Protein AF-A0A7T5RFM1-F1 (afdb_monomer)

Radius of gyration: 31.42 Å; Cα contacts 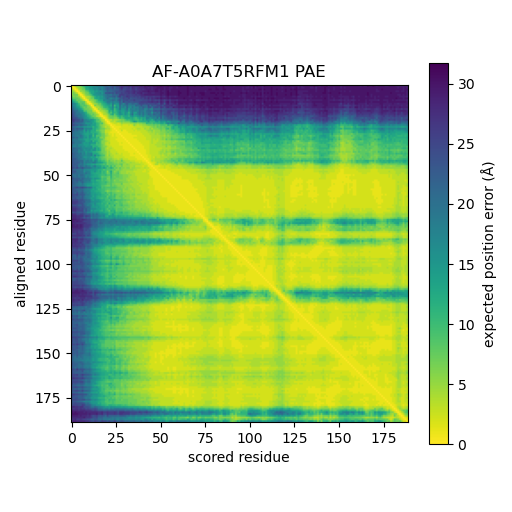(8 Å, |Δi|>4): 289; chains: 1; bounding box: 119×31×64 Å

Foldseek 3Di:
DDDDDDDDDDPDDDDDDPDDDDPVNVVVVVVVVVVVVVVCCVVPVVVLVVLVVLVVVVVVLVVVVLVLLVVQVVPDPDALLCAQQPPDGPWDKFKQQPFFQQQCCRGRRNGNSVVPPPPCSNGRDWRPVRDPQATWMWTDRSNKIKIWGARDHPVCLCCLCVCPADASRINMDMPHRDQADNVDRHGDD

Solvent-accessible surface area (backbone atoms only — not comparable to full-atom values): 10818 Å² total; per-residue (Å²): 141,84,86,81,81,83,81,80,83,78,81,81,77,82,79,78,77,78,83,75,85,52,73,65,59,54,51,54,50,53,56,52,48,54,56,50,52,54,53,50,48,72,74,62,37,66,66,52,55,52,31,45,51,54,37,52,49,51,55,49,50,51,51,52,50,51,53,50,52,54,50,47,65,71,73,52,90,69,56,58,32,58,48,54,14,29,100,49,70,62,60,40,72,26,33,51,72,81,40,47,48,45,24,65,12,74,15,17,53,32,34,60,42,70,85,55,84,51,76,79,46,71,42,45,79,63,48,96,78,40,47,100,71,38,29,43,39,33,32,24,66,21,79,43,32,27,37,38,33,48,61,76,16,83,86,52,38,63,51,20,63,66,59,80,54,64,32,59,79,26,36,53,47,64,80,39,50,60,34,53,37,67,89,58,90,44,66,54,124

Secondary structure (DSSP, 8-state):
---------------PPPPPPPHHHHHHHHHHHHHHHHHHHHHH-HHHHHHHHHHHHHHHHHHHHHHHHHHHHHH--S-HHHHHTTTSPSSEEEETTTSB--TBTTBSS-SB-TT---GGGSS----SS-SSSS--EEEE-SS-EEEEE----TTTGGGGGSSSSS-TTSEEEES-TTSB-TTSSPBP-

Mean predicted aligned error: 8.65 Å

pLDDT: mean 89.44, std 10.76, range [47.66, 98.44]

Nearest PDB structures (foldseek):
  7wbh-assembly1_C  TM=4.313E-01  e=3.668E+00  Severe acute respiratory syndrome-related coronavirus
  5jgb-assembly1_A  TM=4.121E-01  e=3.668E+00  Homo sapiens
  9fpd-assembly1_A  TM=4.220E-01  e=9.446E+00  Homo sapiens
  5gz9-assembly1_A  TM=3.308E-01  e=6.075E+00  Mus musculus

Structure (mmCIF, N/CA/C/O backbone):
data_AF-A0A7T5RFM1-F1
#
_entry.id   AF-A0A7T5RFM1-F1
#
loop_
_atom_site.group_PDB
_atom_site.id
_atom_site.type_symbol
_atom_site.label_atom_id
_atom_site.label_alt_id
_atom_site.label_comp_id
_atom_site.label_asym_id
_atom_site.label_entity_id
_atom_site.label_seq_id
_atom_site.pdbx_PDB_ins_code
_atom_site.Cartn_x
_atom_site.Cartn_y
_atom_site.Cartn_z
_atom_site.occupancy
_atom_site.B_iso_or_equiv
_atom_site.auth_seq_id
_atom_site.auth_comp_id
_atom_site.auth_asym_id
_atom_site.auth_atom_id
_atom_site.pdbx_PDB_model_num
ATOM 1 N N . MET A 1 1 ? 99.034 18.451 -12.845 1.00 47.66 1 MET A N 1
ATOM 2 C CA . MET A 1 1 ? 97.578 18.336 -12.597 1.00 47.66 1 MET A CA 1
ATOM 3 C C . MET A 1 1 ? 96.852 18.174 -13.930 1.00 47.66 1 MET A C 1
ATOM 5 O O . MET A 1 1 ? 96.728 19.150 -14.653 1.00 47.66 1 MET A O 1
ATOM 9 N N . ARG A 1 2 ? 96.409 16.962 -14.292 1.00 48.81 2 ARG A N 1
ATOM 10 C CA . ARG A 1 2 ? 95.470 16.742 -15.408 1.00 48.81 2 ARG A CA 1
ATOM 11 C C . ARG A 1 2 ? 94.136 16.322 -14.798 1.00 48.81 2 ARG A C 1
ATOM 13 O O . ARG A 1 2 ? 94.077 15.286 -14.149 1.00 48.81 2 ARG A O 1
ATOM 20 N N . ARG A 1 3 ? 93.101 17.151 -14.946 1.00 53.84 3 ARG A N 1
ATOM 21 C CA . ARG A 1 3 ? 91.722 16.800 -14.583 1.00 53.84 3 ARG A CA 1
ATOM 22 C C . ARG A 1 3 ? 91.073 16.152 -15.803 1.00 53.84 3 ARG A C 1
ATOM 24 O O . ARG A 1 3 ? 90.822 16.830 -16.792 1.00 53.84 3 ARG A O 1
ATOM 31 N N . THR A 1 4 ? 90.853 14.846 -15.746 1.00 57.31 4 THR A N 1
ATOM 32 C CA . THR A 1 4 ? 90.039 14.096 -16.706 1.00 57.31 4 THR A CA 1
ATOM 33 C C . THR A 1 4 ? 88.568 14.258 -16.331 1.00 57.31 4 THR A C 1
ATOM 35 O O . THR A 1 4 ? 88.152 13.871 -15.242 1.00 57.31 4 THR A O 1
ATOM 38 N N . ALA A 1 5 ? 87.780 14.867 -17.217 1.00 58.91 5 ALA A N 1
ATOM 39 C CA . ALA A 1 5 ? 86.331 14.925 -17.081 1.00 58.91 5 ALA A CA 1
ATOM 40 C C . ALA A 1 5 ? 85.732 13.579 -17.522 1.00 58.91 5 ALA A C 1
ATOM 42 O O . ALA A 1 5 ? 85.901 13.174 -18.672 1.00 58.91 5 ALA A O 1
ATOM 43 N N . LEU A 1 6 ? 85.052 12.881 -16.607 1.00 59.19 6 LEU A N 1
ATOM 44 C CA . LEU A 1 6 ? 84.202 11.736 -16.935 1.00 59.19 6 LEU A CA 1
ATOM 45 C C . LEU A 1 6 ? 82.932 12.260 -17.621 1.00 59.19 6 LEU A C 1
ATOM 47 O O . LEU A 1 6 ? 82.084 12.879 -16.979 1.00 59.19 6 LEU A O 1
ATOM 51 N N . GLY A 1 7 ? 82.810 12.025 -18.926 1.00 60.75 7 GLY A N 1
ATOM 52 C CA . GLY A 1 7 ? 81.563 12.235 -19.654 1.00 60.75 7 GLY A CA 1
ATOM 53 C C . GLY A 1 7 ? 80.576 11.112 -19.338 1.00 60.75 7 GLY A C 1
ATOM 54 O O . GLY A 1 7 ? 80.834 9.955 -19.662 1.00 60.75 7 GLY A O 1
ATOM 55 N N . TYR A 1 8 ? 79.448 11.442 -18.711 1.00 67.81 8 TYR A N 1
ATOM 56 C CA . TYR A 1 8 ? 78.331 10.516 -18.536 1.00 67.81 8 TYR A CA 1
ATOM 57 C C . TYR A 1 8 ? 77.447 10.554 -19.787 1.00 67.81 8 TYR A C 1
ATOM 59 O O . TYR A 1 8 ? 76.852 11.582 -20.106 1.00 67.81 8 TYR A O 1
ATOM 67 N N . ASN A 1 9 ? 77.354 9.426 -20.493 1.00 64.12 9 ASN A N 1
ATOM 68 C CA . ASN A 1 9 ? 76.404 9.244 -21.588 1.00 64.12 9 ASN A CA 1
ATOM 69 C C . ASN A 1 9 ? 74.994 9.065 -21.010 1.00 64.12 9 ASN A C 1
ATOM 71 O O . ASN A 1 9 ? 74.645 7.994 -20.514 1.00 64.12 9 ASN A O 1
ATOM 75 N N . LEU A 1 10 ? 74.179 10.117 -21.076 1.00 67.94 10 LEU A N 1
ATOM 76 C CA . LEU A 1 10 ? 72.747 10.038 -20.800 1.00 67.94 10 LEU A CA 1
ATOM 77 C C . LEU A 1 10 ? 72.064 9.310 -21.964 1.00 67.94 10 LEU A C 1
ATOM 79 O O . LEU A 1 10 ? 71.873 9.871 -23.043 1.00 67.94 10 LEU A O 1
ATOM 83 N N . LEU A 1 11 ? 71.713 8.042 -21.752 1.00 67.69 11 LEU A N 1
ATOM 84 C CA . LEU A 1 11 ? 70.928 7.262 -22.706 1.00 67.69 11 LEU A CA 1
ATOM 85 C C . LEU A 1 11 ? 69.510 7.842 -22.793 1.00 67.69 11 LEU A C 1
ATOM 87 O O . LEU A 1 11 ? 68.686 7.669 -21.896 1.00 67.69 11 LEU A O 1
ATOM 91 N N . TYR A 1 12 ? 69.230 8.535 -23.894 1.00 71.38 12 TYR A N 1
ATOM 92 C CA . TYR A 1 12 ? 67.907 9.042 -24.241 1.00 71.38 12 TYR A CA 1
ATOM 93 C C . TYR A 1 12 ? 66.958 7.870 -24.535 1.00 71.38 12 TYR A C 1
ATOM 95 O O . TYR A 1 12 ? 67.027 7.241 -25.594 1.00 71.38 12 TYR A O 1
ATOM 103 N N . GLN A 1 13 ? 66.068 7.551 -23.593 1.00 72.81 13 GLN A N 1
ATOM 104 C CA . GLN A 1 13 ? 65.027 6.552 -23.823 1.00 72.81 13 GLN A CA 1
ATOM 105 C C . GLN A 1 13 ? 63.917 7.136 -24.704 1.00 72.81 13 GLN A C 1
ATOM 107 O O . GLN A 1 13 ? 63.164 8.023 -24.297 1.00 72.81 13 GLN A O 1
ATOM 112 N N . LYS A 1 14 ? 63.797 6.606 -25.925 1.00 70.00 14 LYS A N 1
ATOM 113 C CA . LYS A 1 14 ? 62.730 6.936 -26.875 1.00 70.00 14 LYS A CA 1
ATOM 114 C C . LYS A 1 14 ? 61.383 6.443 -26.333 1.00 70.00 14 LYS A C 1
ATOM 116 O O . LYS A 1 14 ? 61.054 5.263 -26.450 1.00 70.00 14 LYS A O 1
ATOM 121 N N . LYS A 1 15 ? 60.599 7.350 -25.745 1.00 72.50 15 LYS A N 1
ATOM 122 C CA . LYS A 1 15 ? 59.220 7.092 -25.305 1.00 72.50 15 LYS A CA 1
ATOM 123 C C . LYS A 1 15 ? 58.385 6.675 -26.523 1.00 72.50 15 LYS A C 1
ATOM 125 O O . LYS A 1 15 ? 58.235 7.452 -27.462 1.00 72.50 15 LYS A O 1
ATOM 130 N N . ARG A 1 16 ? 57.883 5.435 -26.542 1.00 76.88 16 ARG A N 1
ATOM 131 C CA . ARG A 1 16 ? 56.968 4.969 -27.597 1.00 76.88 16 ARG A CA 1
ATOM 132 C C . ARG A 1 16 ? 55.636 5.707 -27.442 1.00 76.88 16 ARG A C 1
ATOM 134 O O . ARG A 1 16 ? 55.075 5.725 -26.349 1.00 76.88 16 ARG A O 1
ATOM 141 N N . SER A 1 17 ? 55.152 6.330 -28.512 1.00 72.88 17 SER A N 1
ATOM 142 C CA . SER A 1 17 ? 53.806 6.901 -28.557 1.00 72.88 17 SER A CA 1
ATOM 143 C C . SER A 1 17 ? 52.779 5.764 -28.525 1.00 72.88 17 SER A C 1
ATOM 145 O O . SER A 1 17 ? 52.951 4.806 -29.286 1.00 72.88 17 SER A O 1
ATOM 147 N N . PRO A 1 18 ? 51.734 5.829 -27.679 1.00 75.25 18 PRO A N 1
ATOM 148 C CA . PRO A 1 18 ? 50.636 4.878 -27.782 1.00 75.25 18 PRO A CA 1
ATOM 149 C C . PRO A 1 18 ? 50.017 5.007 -29.179 1.00 75.25 18 PRO A C 1
ATOM 151 O O . PRO A 1 18 ? 49.826 6.121 -29.672 1.00 75.25 18 PRO A O 1
ATOM 154 N N . LEU A 1 19 ? 49.763 3.876 -29.839 1.00 77.56 19 LEU A N 1
ATOM 155 C CA . LEU A 1 19 ? 48.984 3.865 -31.075 1.00 77.56 19 LEU A CA 1
ATOM 156 C C . LEU A 1 19 ? 47.585 4.405 -30.742 1.00 77.56 19 LEU A C 1
ATOM 158 O O . LEU A 1 19 ? 46.954 3.937 -29.798 1.00 77.56 19 LEU A O 1
ATOM 162 N N . GLY A 1 20 ? 47.150 5.445 -31.454 1.00 78.94 20 GLY A N 1
ATOM 163 C CA . GLY A 1 20 ? 45.827 6.037 -31.267 1.00 78.94 20 GLY A CA 1
ATOM 164 C C . GLY A 1 20 ? 44.727 5.144 -31.841 1.00 78.94 20 GLY A C 1
ATOM 165 O O . GLY A 1 20 ? 44.954 4.436 -32.821 1.00 78.94 20 GLY A O 1
ATOM 166 N N . PHE A 1 21 ? 43.536 5.205 -31.244 1.00 82.81 21 PHE A N 1
ATOM 167 C CA . PHE A 1 21 ? 42.337 4.557 -31.776 1.00 82.81 21 PHE A CA 1
ATOM 168 C C . PHE A 1 21 ? 41.965 5.132 -33.146 1.00 82.81 21 PHE A C 1
ATOM 170 O O . PHE A 1 21 ? 42.104 6.335 -33.389 1.00 82.81 21 PHE A O 1
ATOM 177 N N . THR A 1 22 ? 41.467 4.279 -34.040 1.00 91.62 22 THR A N 1
ATOM 178 C CA . THR A 1 22 ? 40.965 4.729 -35.345 1.00 91.62 22 THR A CA 1
ATOM 179 C C . THR A 1 22 ? 39.521 5.227 -35.226 1.00 91.62 22 THR A C 1
ATOM 181 O O . THR A 1 22 ? 38.742 4.725 -34.418 1.00 91.62 22 THR A O 1
ATOM 184 N N . LEU A 1 23 ? 39.128 6.198 -36.059 1.00 90.75 23 LEU A N 1
ATOM 185 C CA . LEU A 1 23 ? 37.735 6.677 -36.104 1.00 90.75 23 LEU A CA 1
ATOM 186 C C . LEU A 1 23 ? 36.752 5.559 -36.488 1.00 90.75 23 LEU A C 1
ATOM 188 O O . LEU A 1 23 ? 35.627 5.528 -35.997 1.00 90.75 23 LEU A O 1
ATOM 192 N N . VAL A 1 24 ? 37.192 4.630 -37.342 1.00 93.56 24 VAL A N 1
ATOM 193 C CA . VAL A 1 24 ? 36.387 3.481 -37.782 1.00 93.56 24 VAL A CA 1
ATOM 194 C C . VAL A 1 24 ? 36.118 2.527 -36.620 1.00 93.56 24 VAL A C 1
ATOM 196 O O . VAL A 1 24 ? 34.995 2.062 -36.461 1.00 93.56 24 VAL A O 1
ATOM 199 N N . GLU A 1 25 ? 37.117 2.271 -35.776 1.00 91.19 25 GLU A N 1
ATOM 200 C CA . GLU A 1 25 ? 36.975 1.398 -34.609 1.00 91.19 25 GLU A CA 1
ATOM 201 C C . GLU A 1 25 ? 35.977 1.966 -33.597 1.00 91.19 25 GLU A C 1
ATOM 203 O O . GLU A 1 25 ? 35.085 1.248 -33.147 1.00 91.19 25 GLU A O 1
ATOM 208 N N . LEU A 1 26 ? 36.038 3.272 -33.321 1.00 92.06 26 LEU A N 1
ATOM 209 C CA . LEU A 1 26 ? 35.055 3.918 -32.452 1.00 92.06 26 LEU A CA 1
ATOM 210 C C . LEU A 1 26 ? 33.638 3.855 -33.046 1.00 92.06 26 LEU A C 1
ATOM 212 O O . LEU A 1 26 ? 32.683 3.604 -32.314 1.00 92.06 26 LEU A O 1
ATOM 216 N N . LEU A 1 27 ? 33.498 4.031 -34.365 1.00 93.81 27 LEU A N 1
ATOM 217 C CA . LEU A 1 27 ? 32.205 3.981 -35.055 1.00 93.81 27 LEU A CA 1
ATOM 218 C C . LEU A 1 27 ? 31.562 2.590 -34.985 1.00 93.81 27 LEU A C 1
ATOM 220 O O . LEU A 1 27 ? 30.369 2.471 -34.709 1.00 93.81 27 LEU A O 1
ATOM 224 N N . VAL A 1 28 ? 32.344 1.531 -35.203 1.00 95.56 28 VAL A N 1
ATOM 225 C CA . VAL A 1 28 ? 31.839 0.154 -35.098 1.00 95.56 28 VAL A CA 1
ATOM 226 C C . VAL A 1 28 ? 31.433 -0.161 -33.657 1.00 95.56 28 VAL A C 1
ATOM 228 O O . VAL A 1 28 ? 30.384 -0.764 -33.435 1.00 95.56 28 VAL A O 1
ATOM 231 N N . VAL A 1 29 ? 32.205 0.296 -32.667 1.00 96.25 29 VAL A N 1
ATOM 232 C CA . VAL A 1 29 ? 31.899 0.069 -31.248 1.00 96.25 29 VAL A CA 1
ATOM 233 C C . VAL A 1 29 ? 30.583 0.731 -30.843 1.00 96.25 29 VAL A C 1
ATOM 235 O O . 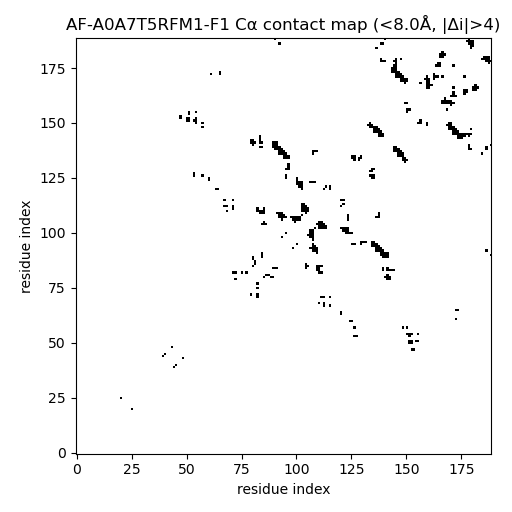VAL A 1 29 ? 29.733 0.062 -30.258 1.00 96.25 29 VAL A O 1
ATOM 238 N N . ILE A 1 30 ? 30.365 2.006 -31.185 1.00 96.31 30 ILE A N 1
ATOM 239 C CA . ILE A 1 30 ? 29.098 2.676 -30.849 1.00 96.31 30 ILE A CA 1
ATOM 240 C C . ILE A 1 30 ? 27.908 2.034 -31.573 1.00 96.31 30 ILE A C 1
ATOM 242 O O . ILE A 1 30 ? 26.836 1.913 -30.981 1.00 96.31 30 ILE A O 1
ATOM 246 N N . ALA A 1 31 ? 28.096 1.560 -32.811 1.00 97.00 31 ALA A N 1
ATOM 247 C CA . ALA A 1 31 ? 27.048 0.869 -33.557 1.00 97.00 31 ALA A CA 1
ATOM 248 C C . ALA A 1 31 ? 26.620 -0.425 -32.848 1.00 97.00 31 ALA A C 1
ATOM 250 O O . ALA A 1 31 ? 25.428 -0.664 -32.660 1.00 97.00 31 ALA A O 1
ATOM 251 N N . VAL A 1 32 ? 27.584 -1.228 -32.385 1.00 97.00 32 VAL A N 1
ATOM 252 C CA . VAL A 1 32 ? 27.298 -2.452 -31.621 1.00 97.00 32 VAL A CA 1
ATOM 253 C C . VAL A 1 32 ? 26.702 -2.127 -30.246 1.00 97.00 32 VAL A C 1
ATOM 255 O O . VAL A 1 32 ? 25.758 -2.796 -29.826 1.00 97.00 32 VAL A O 1
ATOM 258 N N . MET A 1 33 ? 27.183 -1.084 -29.557 1.00 96.94 33 MET A N 1
ATOM 259 C CA . MET A 1 33 ? 26.636 -0.672 -28.256 1.00 96.94 33 MET A CA 1
ATOM 260 C C . MET A 1 33 ? 25.147 -0.325 -28.337 1.00 96.94 33 MET A C 1
ATOM 262 O O . MET A 1 33 ? 24.379 -0.774 -27.490 1.00 96.94 33 MET A O 1
ATOM 266 N N . VAL A 1 34 ? 24.721 0.427 -29.357 1.00 97.62 34 VAL A N 1
ATOM 267 C CA . VAL A 1 34 ? 23.307 0.803 -29.523 1.00 97.62 34 VAL A CA 1
ATOM 268 C C . VAL A 1 34 ? 22.424 -0.437 -29.677 1.00 97.62 34 VAL A C 1
ATOM 270 O O . VAL A 1 34 ? 21.396 -0.541 -29.008 1.00 97.62 34 VAL A O 1
ATOM 273 N N . VAL A 1 35 ? 22.843 -1.406 -30.496 1.00 96.88 35 VAL A N 1
ATOM 274 C CA . VAL A 1 35 ? 22.091 -2.657 -30.693 1.00 96.88 35 VAL A CA 1
ATOM 275 C C . VAL A 1 35 ? 21.971 -3.442 -29.384 1.00 96.88 35 VAL A C 1
ATOM 277 O O . VAL A 1 35 ? 20.881 -3.903 -29.042 1.00 96.88 35 VAL A O 1
ATOM 280 N N . LEU A 1 36 ? 23.062 -3.556 -28.621 1.00 96.38 36 LEU A N 1
ATOM 281 C CA . LEU A 1 36 ? 23.054 -4.267 -27.340 1.00 96.38 36 LEU A CA 1
ATOM 282 C C . LEU A 1 36 ? 22.154 -3.589 -26.302 1.00 96.38 36 LEU A C 1
ATOM 284 O O . LEU A 1 36 ? 21.396 -4.275 -25.620 1.00 96.38 36 LEU A O 1
ATOM 288 N N . VAL A 1 37 ? 22.192 -2.258 -26.198 1.00 95.19 37 VAL A N 1
ATOM 289 C CA . VAL A 1 37 ? 21.354 -1.512 -25.244 1.00 95.19 37 VAL A CA 1
ATOM 290 C C . VAL A 1 37 ? 19.870 -1.728 -25.532 1.00 95.19 37 VAL A C 1
ATOM 292 O O . VAL A 1 37 ? 19.108 -2.005 -24.606 1.00 95.19 37 VAL A O 1
ATOM 295 N N . VAL A 1 38 ? 19.461 -1.668 -26.803 1.00 94.25 38 VAL A N 1
ATOM 296 C CA . VAL A 1 38 ? 18.061 -1.904 -27.190 1.00 94.25 38 VAL A CA 1
ATOM 297 C C . VAL A 1 38 ? 17.623 -3.320 -26.813 1.00 94.25 38 VAL A C 1
ATOM 299 O O . VAL A 1 38 ? 16.560 -3.484 -26.215 1.00 94.25 38 VAL A O 1
ATOM 302 N N . MET A 1 39 ? 18.448 -4.339 -27.084 1.00 93.62 39 MET A N 1
ATOM 303 C CA . MET A 1 39 ? 18.137 -5.716 -26.680 1.00 93.62 39 MET A CA 1
ATOM 304 C C . MET A 1 39 ? 17.973 -5.840 -25.161 1.00 93.62 39 MET A C 1
ATOM 306 O O . MET A 1 39 ? 16.982 -6.396 -24.691 1.00 93.62 39 MET A O 1
ATOM 310 N N . VAL A 1 40 ? 18.911 -5.293 -24.385 1.00 92.06 40 VAL A N 1
ATOM 311 C CA . VAL A 1 40 ? 18.870 -5.355 -22.917 1.00 92.06 40 VAL A CA 1
ATOM 312 C C . VAL A 1 40 ? 17.616 -4.680 -22.359 1.00 92.06 40 VAL A C 1
ATOM 314 O O . VAL A 1 40 ? 16.995 -5.227 -21.449 1.00 92.06 40 VAL A O 1
ATOM 317 N N . MET A 1 41 ? 17.202 -3.534 -22.907 1.00 89.00 41 MET A N 1
ATOM 318 C CA . MET A 1 41 ? 15.991 -2.838 -22.456 1.00 89.00 41 MET A CA 1
ATOM 319 C C . MET A 1 41 ? 14.717 -3.655 -22.688 1.00 89.00 41 MET A C 1
ATOM 321 O O . MET A 1 41 ? 13.851 -3.667 -21.815 1.00 89.00 41 MET A O 1
ATOM 325 N N . VAL A 1 42 ? 14.619 -4.371 -23.814 1.00 88.25 42 VAL A N 1
ATOM 326 C CA . VAL A 1 42 ? 13.473 -5.248 -24.108 1.00 88.25 42 VAL A CA 1
ATOM 327 C C . VAL A 1 42 ? 13.423 -6.435 -23.146 1.00 88.25 42 VAL A C 1
ATOM 329 O O . VAL A 1 42 ? 12.350 -6.784 -22.662 1.00 88.25 42 VAL A O 1
ATOM 332 N N . PHE A 1 43 ? 14.571 -7.046 -22.842 1.00 86.38 43 PHE A N 1
ATOM 333 C CA . PHE A 1 43 ? 14.616 -8.217 -21.963 1.00 86.38 43 PHE A CA 1
ATOM 334 C C . PHE A 1 43 ? 14.428 -7.880 -20.483 1.00 86.38 43 PHE A C 1
ATOM 336 O O . PHE A 1 43 ? 13.730 -8.609 -19.782 1.00 86.38 43 PHE A O 1
ATOM 343 N N . LEU A 1 44 ? 15.074 -6.820 -19.988 1.00 84.69 44 LEU A N 1
ATOM 344 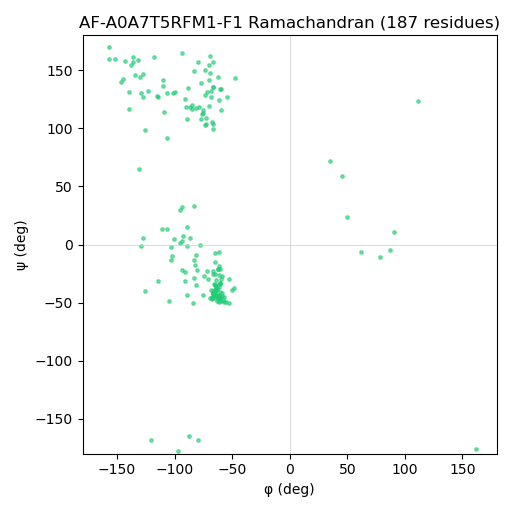C CA . LEU A 1 44 ? 15.095 -6.522 -18.555 1.00 84.69 44 LEU A CA 1
ATOM 345 C C . LEU A 1 44 ? 13.964 -5.608 -18.091 1.00 84.69 44 LEU A C 1
ATOM 347 O O . LEU A 1 44 ? 13.673 -5.633 -16.900 1.00 84.69 44 LEU A O 1
ATOM 351 N N . ASN A 1 45 ? 13.372 -4.798 -18.979 1.00 91.94 45 ASN A N 1
ATOM 352 C CA . ASN A 1 45 ? 12.404 -3.748 -18.643 1.00 91.94 45 ASN A CA 1
ATOM 353 C C . ASN A 1 45 ? 12.729 -3.064 -17.290 1.00 91.94 45 ASN A C 1
ATOM 355 O O . ASN A 1 45 ? 12.058 -3.302 -16.284 1.00 91.94 45 ASN A O 1
ATOM 359 N N . PRO A 1 46 ? 13.794 -2.243 -17.218 1.00 89.31 46 PRO A N 1
ATOM 360 C CA . PRO A 1 46 ? 14.291 -1.703 -15.949 1.00 89.31 46 PRO A CA 1
ATOM 361 C C . PRO A 1 46 ? 13.243 -0.879 -15.190 1.00 89.31 46 PRO A C 1
ATOM 363 O O . PRO A 1 46 ? 13.284 -0.822 -13.963 1.00 89.31 46 PRO A O 1
ATOM 366 N N . PHE A 1 47 ? 12.281 -0.283 -15.899 1.00 91.25 47 PHE A N 1
ATOM 367 C CA . PHE A 1 47 ? 11.169 0.430 -15.279 1.00 91.25 47 PHE A CA 1
ATOM 368 C C . PHE A 1 47 ? 10.253 -0.515 -14.506 1.00 91.25 47 PHE A C 1
ATOM 370 O O . PHE A 1 47 ? 9.906 -0.217 -13.369 1.00 91.25 47 PHE A O 1
ATOM 377 N N . GLU A 1 48 ? 9.943 -1.687 -15.060 1.00 95.44 48 GLU A N 1
ATOM 378 C CA . GLU A 1 48 ? 9.159 -2.710 -14.364 1.00 95.44 48 GLU A CA 1
ATOM 379 C C . GLU A 1 48 ? 9.851 -3.197 -13.087 1.00 95.44 48 GLU A C 1
ATOM 381 O O . GLU A 1 48 ? 9.207 -3.415 -12.067 1.00 95.44 48 GLU A O 1
ATOM 386 N N . GLN A 1 49 ? 11.180 -3.301 -13.085 1.00 94.00 49 GLN A N 1
ATOM 387 C CA . GLN A 1 49 ? 11.925 -3.703 -11.887 1.00 94.00 49 GLN A CA 1
ATOM 388 C C . GLN A 1 49 ? 11.802 -2.682 -10.742 1.00 94.00 49 GLN A C 1
ATOM 390 O O . GLN A 1 49 ? 11.725 -3.069 -9.573 1.00 94.00 49 GLN A O 1
ATOM 395 N N . VAL A 1 50 ? 11.737 -1.387 -11.065 1.00 95.69 50 VAL A N 1
ATOM 396 C CA . VAL A 1 50 ? 11.482 -0.331 -10.073 1.00 95.69 50 VAL A CA 1
ATOM 397 C C . VAL A 1 50 ? 10.058 -0.438 -9.526 1.00 95.69 50 VAL A C 1
ATOM 399 O O . VAL A 1 50 ? 9.880 -0.414 -8.309 1.00 95.69 50 VAL A O 1
ATOM 402 N N . LYS A 1 51 ? 9.061 -0.643 -10.398 1.00 97.44 51 LYS A N 1
ATOM 403 C CA . LYS A 1 51 ? 7.662 -0.866 -9.992 1.00 97.44 51 LYS A CA 1
ATOM 404 C C . LYS A 1 51 ? 7.533 -2.053 -9.044 1.00 97.44 51 LYS A C 1
ATOM 406 O O . LYS A 1 51 ? 6.934 -1.935 -7.983 1.00 97.44 51 LYS A O 1
ATOM 411 N N . ARG A 1 52 ? 8.199 -3.164 -9.374 1.00 97.12 52 ARG A N 1
ATOM 412 C CA . ARG A 1 52 ? 8.237 -4.367 -8.534 1.00 97.12 52 ARG A CA 1
ATOM 413 C C . ARG A 1 52 ? 8.840 -4.133 -7.157 1.00 97.12 52 ARG A C 1
ATOM 415 O O . ARG A 1 52 ? 8.442 -4.778 -6.195 1.00 97.12 52 ARG A O 1
ATOM 422 N N . THR A 1 53 ? 9.819 -3.236 -7.069 1.00 97.31 53 THR A N 1
ATOM 423 C CA . THR A 1 53 ? 10.442 -2.883 -5.790 1.00 97.31 53 THR A CA 1
ATOM 424 C C . THR A 1 53 ? 9.458 -2.109 -4.917 1.00 97.31 53 THR A C 1
ATOM 426 O O . THR A 1 53 ? 9.277 -2.472 -3.760 1.00 97.31 53 THR A O 1
ATOM 429 N N . ARG A 1 54 ? 8.764 -1.112 -5.482 1.00 97.88 54 ARG A N 1
ATOM 430 C CA . ARG A 1 54 ? 7.706 -0.379 -4.767 1.00 97.88 54 ARG A CA 1
ATOM 431 C C . ARG A 1 54 ? 6.563 -1.298 -4.350 1.00 97.88 54 ARG A C 1
ATOM 433 O O . ARG A 1 54 ? 6.156 -1.284 -3.201 1.00 97.88 54 ARG A O 1
ATOM 440 N N . ASP A 1 55 ? 6.118 -2.191 -5.229 1.00 98.44 55 ASP A N 1
ATOM 441 C CA . ASP A 1 55 ? 5.085 -3.169 -4.876 1.00 98.44 55 ASP A CA 1
ATOM 442 C C . ASP A 1 55 ? 5.533 -4.154 -3.793 1.00 98.44 55 ASP A C 1
ATOM 444 O O . ASP A 1 55 ? 4.729 -4.541 -2.952 1.00 98.44 55 ASP A O 1
ATOM 448 N N . ALA A 1 56 ? 6.805 -4.559 -3.763 1.00 98.00 56 ALA A N 1
ATOM 449 C CA . ALA A 1 56 ? 7.324 -5.366 -2.659 1.00 98.00 56 ALA A CA 1
ATOM 450 C C . ALA A 1 56 ? 7.271 -4.609 -1.320 1.00 98.00 56 ALA A C 1
ATOM 452 O O . ALA A 1 56 ? 6.943 -5.212 -0.296 1.00 98.00 56 ALA A O 1
ATOM 453 N N . ASN A 1 57 ? 7.537 -3.300 -1.332 1.00 97.38 57 ASN A N 1
ATOM 454 C CA . ASN A 1 57 ? 7.398 -2.451 -0.151 1.00 97.38 57 ASN A CA 1
ATOM 455 C C . ASN A 1 57 ? 5.924 -2.304 0.249 1.00 97.38 57 ASN A C 1
ATOM 457 O O . ASN A 1 57 ? 5.606 -2.579 1.400 1.00 97.38 57 ASN A O 1
ATOM 461 N N . ARG A 1 58 ? 5.011 -2.042 -0.701 1.00 97.81 58 ARG A N 1
ATOM 462 C CA . ARG A 1 58 ? 3.553 -2.014 -0.464 1.00 97.81 58 ARG A CA 1
ATOM 463 C C . ARG A 1 58 ? 3.051 -3.289 0.203 1.00 97.81 58 ARG A C 1
ATOM 465 O O . ARG A 1 58 ? 2.378 -3.244 1.225 1.00 97.81 58 ARG A O 1
ATOM 472 N N . LEU A 1 59 ? 3.410 -4.446 -0.350 1.00 98.06 59 LEU A N 1
ATOM 473 C CA . LEU A 1 59 ? 3.010 -5.742 0.200 1.00 98.06 59 LEU A CA 1
ATOM 474 C C . LEU A 1 59 ? 3.596 -5.977 1.599 1.00 98.06 59 LEU A C 1
ATOM 476 O O . LEU A 1 59 ? 2.926 -6.554 2.453 1.00 98.06 59 LEU A O 1
ATOM 480 N N . THR A 1 60 ? 4.826 -5.519 1.846 1.00 97.19 60 THR A N 1
ATOM 481 C CA . THR A 1 60 ? 5.460 -5.602 3.169 1.00 97.19 60 THR A CA 1
ATOM 482 C C . THR A 1 60 ? 4.756 -4.696 4.177 1.00 97.19 60 THR A C 1
ATOM 484 O O . THR A 1 60 ? 4.430 -5.155 5.269 1.00 97.19 60 THR A O 1
ATOM 487 N N . ASP A 1 61 ? 4.468 -3.448 3.809 1.00 96.94 61 ASP A N 1
ATOM 488 C CA . ASP A 1 61 ? 3.737 -2.488 4.638 1.00 96.94 61 ASP A CA 1
ATOM 489 C C . ASP A 1 61 ? 2.371 -3.045 5.039 1.00 96.94 61 ASP A C 1
ATOM 491 O O . ASP A 1 61 ? 2.026 -3.071 6.220 1.00 96.94 61 ASP A O 1
ATOM 495 N N . LEU A 1 62 ? 1.615 -3.553 4.063 1.00 97.44 62 LEU A N 1
ATOM 496 C CA . LEU A 1 62 ? 0.291 -4.129 4.282 1.00 97.44 62 LEU A CA 1
ATOM 497 C C . LEU A 1 62 ? 0.349 -5.393 5.146 1.00 97.44 62 LEU A C 1
ATOM 499 O O . LEU A 1 62 ? -0.490 -5.563 6.028 1.00 97.44 62 LEU A O 1
ATOM 503 N N . ALA A 1 63 ? 1.352 -6.256 4.961 1.00 96.31 63 ALA A N 1
ATOM 504 C CA . ALA A 1 63 ? 1.542 -7.431 5.810 1.00 96.31 63 ALA A CA 1
ATOM 505 C C . ALA A 1 63 ? 1.869 -7.051 7.265 1.00 96.31 63 ALA A C 1
ATOM 507 O O . ALA A 1 63 ? 1.319 -7.646 8.193 1.00 96.31 63 ALA A O 1
ATOM 508 N N . LEU A 1 64 ? 2.726 -6.044 7.470 1.00 94.88 64 LEU A N 1
ATOM 509 C CA . LEU A 1 64 ? 3.068 -5.532 8.799 1.00 94.88 64 LEU A CA 1
ATOM 510 C C . LEU A 1 64 ? 1.864 -4.880 9.480 1.00 94.88 64 LEU A C 1
ATOM 512 O O . LEU A 1 64 ? 1.612 -5.145 10.655 1.00 94.88 64 LEU A O 1
ATOM 516 N N . ILE A 1 65 ? 1.105 -4.060 8.748 1.00 95.12 65 ILE A N 1
ATOM 517 C CA . ILE A 1 65 ? -0.123 -3.444 9.258 1.00 95.12 65 ILE A CA 1
ATOM 518 C C . ILE A 1 65 ? -1.135 -4.526 9.620 1.00 95.12 65 ILE A C 1
ATOM 520 O O . ILE A 1 65 ? -1.637 -4.515 10.739 1.00 95.12 65 ILE A O 1
ATOM 524 N N . LYS A 1 66 ? -1.391 -5.491 8.731 1.00 95.12 66 LYS A N 1
ATOM 525 C CA . LYS A 1 66 ? -2.317 -6.592 9.009 1.00 95.12 66 LYS A CA 1
ATOM 526 C C . LYS A 1 66 ? -1.934 -7.333 10.287 1.00 95.12 66 LYS A C 1
ATOM 528 O O . LY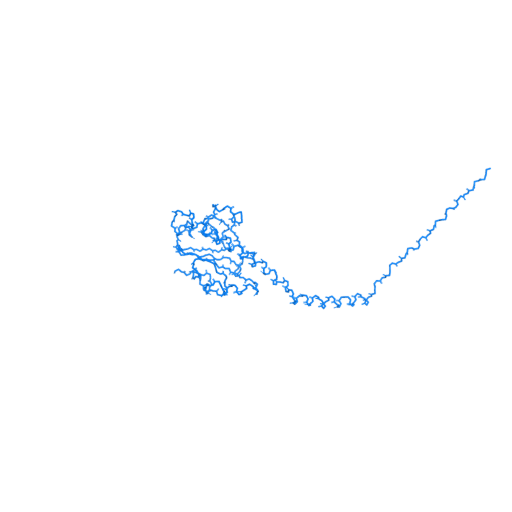S A 1 66 ? -2.775 -7.505 11.161 1.00 95.12 66 LYS A O 1
ATOM 533 N N . GLN A 1 67 ? -0.667 -7.719 10.419 1.00 93.50 67 GLN A N 1
ATOM 534 C CA . GLN A 1 67 ? -0.181 -8.394 11.618 1.00 93.50 67 GLN A CA 1
ATOM 535 C C . GLN A 1 67 ? -0.383 -7.537 12.874 1.00 93.50 67 GLN A C 1
ATOM 537 O O . GLN A 1 67 ? -0.770 -8.055 13.917 1.00 93.50 67 GLN A O 1
ATOM 542 N N . ALA A 1 68 ? -0.120 -6.233 12.792 1.00 92.50 68 ALA A N 1
ATOM 543 C CA . ALA A 1 68 ? -0.306 -5.329 13.916 1.00 92.50 68 ALA A CA 1
ATOM 544 C C . ALA A 1 68 ? -1.775 -5.171 14.314 1.00 92.50 68 ALA A C 1
ATOM 546 O O . ALA A 1 68 ? -2.061 -5.149 15.505 1.00 92.50 68 ALA A O 1
ATOM 547 N N . ILE A 1 69 ? -2.690 -5.101 13.344 1.00 92.38 69 ILE A N 1
ATOM 548 C CA . ILE A 1 69 ? -4.133 -5.054 13.600 1.00 92.38 69 ILE A CA 1
ATOM 549 C C . ILE A 1 69 ? -4.599 -6.357 14.249 1.00 92.38 69 ILE A C 1
ATOM 551 O O . ILE A 1 69 ? -5.308 -6.306 15.251 1.00 92.38 69 ILE A O 1
ATOM 555 N N . ASP A 1 70 ? -4.164 -7.504 13.721 1.00 90.50 70 ASP A N 1
ATOM 556 C CA . ASP A 1 70 ? -4.508 -8.818 14.268 1.00 90.50 70 ASP A CA 1
ATOM 557 C C . ASP A 1 70 ? -4.046 -8.908 15.743 1.00 90.50 70 ASP A C 1
ATOM 559 O O . ASP A 1 70 ? -4.856 -9.201 16.621 1.00 90.50 70 ASP A O 1
ATOM 563 N N . ILE A 1 71 ? -2.804 -8.510 16.054 1.00 89.38 71 ILE A N 1
ATOM 564 C CA . ILE A 1 71 ? -2.290 -8.452 17.439 1.00 89.38 71 ILE A CA 1
ATOM 565 C C . ILE A 1 71 ? -3.098 -7.477 18.308 1.00 89.38 71 ILE A C 1
ATOM 567 O O . ILE A 1 71 ? -3.514 -7.836 19.408 1.00 89.38 71 ILE A O 1
ATOM 571 N N . SER A 1 72 ? -3.360 -6.256 17.830 1.00 89.00 72 SER A N 1
ATOM 572 C CA . SER A 1 72 ? -4.146 -5.271 18.583 1.00 89.00 72 SER A CA 1
ATOM 573 C C . SER A 1 72 ? -5.563 -5.764 18.875 1.00 89.00 72 SER A C 1
ATOM 575 O O . SER A 1 72 ? -6.106 -5.458 19.934 1.00 89.00 72 SER A O 1
ATOM 577 N N . SER A 1 73 ? -6.161 -6.547 17.973 1.00 87.00 73 SER A N 1
ATOM 578 C CA . SER A 1 73 ? -7.486 -7.140 18.176 1.00 87.00 73 SER A CA 1
ATOM 579 C C . SER A 1 73 ? -7.493 -8.255 19.229 1.00 87.00 73 SER A C 1
ATOM 581 O O . SER A 1 73 ? -8.491 -8.424 19.927 1.00 87.00 73 SER A O 1
ATOM 583 N N . GLU A 1 74 ? -6.380 -8.976 19.387 1.00 85.44 74 GLU A N 1
ATOM 584 C CA . GLU A 1 74 ? -6.216 -10.037 20.387 1.00 85.44 74 GLU A CA 1
ATOM 585 C C . GLU A 1 74 ? -5.875 -9.490 21.782 1.00 85.44 74 GLU A C 1
ATOM 587 O O . GLU A 1 74 ? -6.311 -10.045 22.792 1.00 85.44 74 GLU A O 1
ATOM 592 N N . GLU A 1 75 ? -5.101 -8.404 21.857 1.00 84.00 75 GLU A N 1
ATOM 593 C CA . GLU A 1 75 ? -4.682 -7.787 23.124 1.00 84.00 75 GLU A CA 1
ATOM 594 C C . GLU A 1 75 ? -5.739 -6.849 23.724 1.00 84.00 75 GLU A C 1
ATOM 596 O O . GLU A 1 75 ? -5.678 -6.495 24.908 1.00 84.00 75 GLU A O 1
ATOM 601 N N . ALA A 1 76 ? -6.703 -6.410 22.920 1.00 79.56 76 ALA A N 1
ATOM 602 C CA . ALA A 1 76 ? -7.662 -5.414 23.347 1.00 79.56 76 ALA A CA 1
ATOM 603 C C . ALA A 1 76 ? -8.658 -5.937 24.391 1.00 79.56 76 ALA A C 1
ATOM 605 O O . ALA A 1 76 ? -9.189 -7.042 24.326 1.00 79.56 76 ALA A O 1
ATOM 606 N N . THR A 1 77 ? -8.969 -5.066 25.350 1.00 80.44 77 THR A N 1
ATOM 607 C CA . THR A 1 77 ? -9.968 -5.307 26.406 1.00 80.44 77 THR A CA 1
ATOM 608 C C . THR A 1 77 ? -11.293 -4.576 26.151 1.00 80.44 77 THR A C 1
ATOM 610 O O . THR A 1 77 ? -12.231 -4.709 26.938 1.00 80.44 77 THR A O 1
ATOM 613 N N . GLY A 1 78 ? -11.368 -3.795 25.066 1.00 79.69 78 GLY A N 1
ATOM 614 C CA . GLY A 1 78 ? -12.532 -3.007 24.655 1.00 79.69 78 GLY A CA 1
ATOM 615 C C . GLY A 1 78 ? -13.397 -3.694 23.596 1.00 79.69 78 GLY A C 1
ATOM 616 O O . GLY A 1 78 ? -13.142 -4.824 23.185 1.00 79.69 78 GLY A O 1
ATOM 617 N N . SER A 1 79 ? -14.442 -2.998 23.148 1.00 84.19 79 SER A N 1
ATOM 618 C CA . SER A 1 79 ? -15.259 -3.460 22.016 1.00 84.19 79 SER A CA 1
ATOM 619 C C . SER A 1 79 ? -14.488 -3.377 20.692 1.00 84.19 79 SER A C 1
ATOM 621 O O . SER A 1 79 ? -13.607 -2.532 20.546 1.00 84.19 79 SER A O 1
ATOM 623 N N . ALA A 1 80 ? -14.860 -4.210 19.710 1.00 82.31 80 ALA A N 1
ATOM 624 C CA . ALA A 1 80 ? -14.305 -4.164 18.349 1.00 82.31 80 ALA A CA 1
ATOM 625 C C . ALA A 1 80 ? -14.339 -2.746 17.749 1.00 82.31 80 ALA A C 1
ATOM 627 O O . ALA A 1 80 ? -13.362 -2.306 17.148 1.00 82.31 80 ALA A O 1
ATOM 628 N N . GLU A 1 81 ? -15.416 -2.002 18.011 1.00 85.75 81 GLU A N 1
ATOM 629 C CA . GLU A 1 81 ? -15.595 -0.634 17.525 1.00 85.75 81 GLU A CA 1
ATOM 630 C C . GLU A 1 81 ? -14.514 0.307 18.062 1.00 85.75 81 GLU A C 1
ATOM 632 O O . GLU A 1 81 ? -13.893 1.035 17.295 1.00 85.75 81 GLU A O 1
ATOM 637 N N . GLN A 1 82 ? -14.221 0.242 19.361 1.00 85.56 82 GLN A N 1
ATOM 638 C CA . GLN A 1 82 ? -13.199 1.088 19.987 1.00 85.56 82 GLN A CA 1
ATOM 639 C C . GLN A 1 82 ? -11.779 0.769 19.502 1.00 85.56 82 GLN A C 1
ATOM 641 O O . GLN A 1 82 ? -10.889 1.611 19.620 1.00 85.56 82 GLN A O 1
ATOM 646 N N . ILE A 1 83 ? -11.559 -0.445 18.993 1.00 90.25 83 ILE A N 1
ATOM 647 C CA . ILE A 1 83 ? -10.263 -0.895 18.481 1.00 90.25 83 ILE A CA 1
ATOM 648 C C . ILE A 1 83 ? -10.085 -0.432 17.036 1.00 90.25 83 ILE A C 1
ATOM 650 O O . ILE A 1 83 ? -9.059 0.154 16.706 1.00 90.25 83 ILE A O 1
ATOM 654 N N . LEU A 1 84 ? -11.083 -0.694 16.186 1.00 94.00 84 LEU A N 1
ATOM 655 C CA . LEU A 1 84 ? -11.024 -0.438 14.743 1.00 94.00 84 LEU A CA 1
ATOM 656 C C . LEU A 1 84 ? -11.302 1.029 14.378 1.00 94.00 84 LEU A C 1
ATOM 658 O O . LEU A 1 84 ? -10.892 1.493 13.312 1.00 94.00 84 LEU A O 1
ATOM 662 N N . CYS A 1 85 ? -11.976 1.754 15.267 1.00 94.25 85 CYS A N 1
ATOM 663 C CA . CYS A 1 85 ? -12.319 3.163 15.143 1.00 94.25 85 CYS A CA 1
ATOM 664 C C . CYS A 1 85 ? -11.928 3.911 16.429 1.00 94.25 85 CYS A C 1
ATOM 666 O O . CYS A 1 85 ? -12.770 4.422 17.162 1.00 94.25 85 CYS A O 1
ATOM 668 N N . HIS A 1 86 ? -10.627 3.974 16.712 1.00 92.00 86 HIS A N 1
ATOM 669 C CA . HIS A 1 86 ? -10.079 4.626 17.899 1.00 92.00 86 HIS A CA 1
ATOM 670 C C . HIS A 1 86 ? -10.540 6.086 18.024 1.00 92.00 86 HIS A C 1
ATOM 672 O O . HIS A 1 86 ? -10.385 6.878 17.091 1.00 92.00 86 HIS A O 1
ATOM 678 N N . ASP A 1 87 ? -11.101 6.427 19.189 1.00 86.81 87 ASP A N 1
ATOM 679 C CA . ASP A 1 87 ? -11.599 7.759 19.556 1.00 86.81 87 ASP A CA 1
ATOM 680 C C . ASP A 1 87 ? -12.534 8.419 18.518 1.00 86.81 87 ASP A C 1
ATOM 682 O O . ASP A 1 87 ? -12.715 9.639 18.493 1.00 86.81 87 ASP A O 1
ATOM 686 N N . THR A 1 88 ? -13.190 7.608 17.682 1.00 85.38 88 THR A N 1
ATOM 687 C CA . THR A 1 88 ? -14.217 8.037 16.730 1.00 85.38 88 THR A CA 1
ATOM 688 C C . THR A 1 88 ? -15.396 7.069 16.749 1.00 85.38 88 THR A C 1
ATOM 690 O O . THR A 1 88 ? -15.280 5.918 17.147 1.00 85.38 88 THR A O 1
ATOM 693 N N . THR A 1 89 ? -16.569 7.534 16.329 1.00 88.75 89 THR A N 1
ATOM 694 C CA . THR A 1 89 ? -17.746 6.668 16.180 1.00 88.75 89 THR A CA 1
ATOM 695 C C . THR A 1 89 ? -17.621 5.850 14.900 1.00 88.75 89 THR A C 1
ATOM 697 O O . THR A 1 89 ? -17.198 6.400 13.879 1.00 88.75 89 THR A O 1
ATOM 700 N N . ALA A 1 90 ? -17.989 4.566 14.937 1.00 91.00 90 ALA A N 1
ATOM 701 C CA . ALA A 1 90 ? -18.123 3.795 13.711 1.00 91.00 90 ALA A CA 1
ATOM 702 C C . ALA A 1 90 ? -19.330 4.281 12.878 1.00 91.00 90 ALA A C 1
ATOM 704 O O . ALA A 1 90 ? -20.348 4.709 13.430 1.00 91.00 90 ALA A O 1
ATOM 705 N N . PRO A 1 91 ? -19.256 4.205 11.544 1.00 93.31 91 PRO A N 1
ATOM 706 C CA . PRO A 1 91 ? -18.114 3.737 10.775 1.00 93.31 91 PRO A CA 1
ATOM 707 C C . PRO A 1 91 ? -17.012 4.799 10.627 1.00 93.31 91 PRO A C 1
ATOM 709 O O . PRO A 1 91 ? -17.266 6.003 10.693 1.00 93.31 91 PRO A O 1
ATOM 712 N N . CYS A 1 92 ? -15.781 4.362 10.370 1.00 93.88 92 CYS A N 1
ATOM 713 C CA . CYS A 1 92 ? -14.632 5.249 10.223 1.00 93.88 92 CYS A CA 1
ATOM 714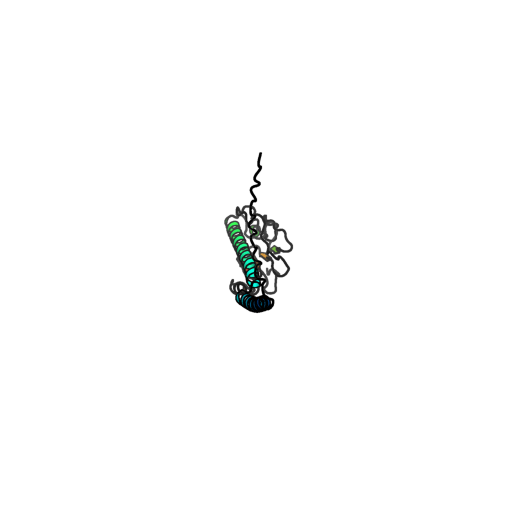 C C . CYS A 1 92 ? -13.804 4.932 8.975 1.00 93.88 92 CYS A C 1
ATOM 716 O O . CYS A 1 92 ? -13.867 3.843 8.405 1.00 93.88 92 CYS A O 1
ATOM 718 N N . ARG A 1 93 ? -13.028 5.925 8.527 1.00 95.12 93 ARG A N 1
ATOM 719 C CA . ARG A 1 93 ? -12.160 5.814 7.351 1.00 95.12 93 ARG A CA 1
ATOM 720 C C . ARG A 1 93 ? -10.952 6.725 7.441 1.00 95.12 93 ARG A C 1
ATOM 722 O O . ARG A 1 93 ? -11.012 7.736 8.143 1.00 95.12 93 ARG A O 1
ATOM 729 N N . GLY A 1 94 ? -9.909 6.426 6.679 1.00 95.19 94 GLY A N 1
ATOM 730 C CA . GLY A 1 94 ? -8.762 7.316 6.527 1.00 95.19 94 GLY A CA 1
ATOM 731 C C . GLY A 1 94 ? -7.971 7.074 5.250 1.00 95.19 94 GLY A C 1
ATOM 732 O O . GLY A 1 94 ? -8.053 6.009 4.637 1.00 95.19 94 GLY A O 1
ATOM 733 N N . PHE A 1 95 ? -7.211 8.092 4.851 1.00 95.81 95 PHE A N 1
ATOM 734 C CA . PHE A 1 95 ? -6.437 8.096 3.609 1.00 95.81 95 PHE A CA 1
ATOM 735 C C . PHE A 1 95 ? -4.993 8.502 3.887 1.00 95.81 95 PHE A C 1
ATOM 737 O O . PHE A 1 95 ? -4.748 9.545 4.499 1.00 95.81 95 PHE A O 1
ATOM 744 N N . SER A 1 96 ? -4.025 7.727 3.394 1.00 97.19 96 SER A N 1
ATOM 745 C CA . SER A 1 96 ? -2.597 8.022 3.599 1.00 97.19 96 SER A CA 1
ATOM 746 C C . SER A 1 96 ? -2.127 9.326 2.937 1.00 97.19 96 SER A C 1
ATOM 748 O O . SER A 1 96 ? -1.047 9.828 3.253 1.00 97.19 96 SER A O 1
ATOM 750 N N . THR A 1 97 ? -2.920 9.883 2.018 1.00 96.81 97 THR A N 1
ATOM 751 C CA . THR A 1 97 ? -2.641 11.136 1.299 1.00 96.81 97 THR A CA 1
ATOM 752 C C . THR A 1 97 ? -3.040 12.391 2.071 1.00 96.81 97 THR A C 1
ATOM 754 O O . THR A 1 97 ? -2.422 13.435 1.867 1.00 96.81 97 THR A O 1
ATOM 757 N N . SER A 1 98 ? -4.055 12.315 2.939 1.00 95.19 98 SER A N 1
ATOM 758 C CA . SER A 1 98 ? -4.608 13.477 3.653 1.00 95.19 98 SER A CA 1
ATOM 759 C C . SER A 1 98 ? -4.402 13.431 5.160 1.00 95.19 98 SER A C 1
ATOM 761 O O . SER A 1 98 ? -4.283 14.482 5.791 1.00 95.19 98 SER A O 1
ATOM 763 N N . ASP A 1 99 ? -4.378 12.235 5.740 1.00 96.50 99 ASP A N 1
ATOM 764 C CA . ASP A 1 99 ? -4.322 12.060 7.184 1.00 96.50 99 ASP A CA 1
ATOM 765 C C . ASP A 1 99 ? -2.870 11.916 7.663 1.00 96.50 99 ASP A C 1
ATOM 767 O O . ASP A 1 99 ? -1.932 11.694 6.892 1.00 96.50 99 ASP A O 1
ATOM 771 N N . SER A 1 100 ? -2.663 12.059 8.973 1.00 96.19 100 SER A N 1
ATOM 772 C CA . SER A 1 100 ? -1.325 11.951 9.551 1.00 96.19 100 SER A CA 1
ATOM 773 C C . SER A 1 100 ? -0.781 10.513 9.494 1.00 96.19 100 SER A C 1
ATOM 775 O O . SER A 1 100 ? -1.522 9.537 9.373 1.00 96.19 100 SER A O 1
ATOM 777 N N . LYS A 1 101 ? 0.538 10.368 9.657 1.00 95.75 101 LYS A N 1
ATOM 778 C CA . LYS A 1 101 ? 1.205 9.062 9.818 1.00 95.75 101 LYS A CA 1
ATOM 779 C C . LYS A 1 101 ? 1.290 8.616 11.283 1.00 95.75 101 LYS A C 1
ATOM 781 O O . LYS A 1 101 ? 2.097 7.752 11.613 1.00 95.75 101 LYS A O 1
ATOM 786 N N . SER A 1 102 ? 0.523 9.239 12.178 1.00 95.00 102 SER A N 1
ATOM 787 C CA . SER A 1 102 ? 0.550 8.891 13.598 1.00 95.00 102 SER A CA 1
ATOM 788 C C . SER A 1 102 ? 0.010 7.481 13.817 1.00 95.00 102 SER A C 1
ATOM 790 O O . SER A 1 102 ? -1.023 7.124 13.261 1.00 95.00 102 SER A O 1
ATOM 792 N N . ASN A 1 103 ? 0.685 6.684 14.640 1.00 93.69 103 ASN A N 1
ATOM 793 C CA . ASN A 1 103 ? 0.297 5.304 14.930 1.00 93.69 103 ASN A CA 1
ATOM 794 C C . ASN A 1 103 ? -0.598 5.169 16.175 1.00 93.69 103 ASN A C 1
ATOM 796 O O . ASN A 1 103 ? -0.864 4.058 16.608 1.00 93.69 103 ASN A O 1
ATOM 800 N N . ASN A 1 104 ? -1.047 6.278 16.762 1.00 92.19 104 ASN A N 1
ATOM 801 C CA . ASN A 1 104 ? -1.859 6.309 17.982 1.00 92.19 104 ASN A CA 1
ATOM 802 C C . ASN A 1 104 ? -3.372 6.393 17.698 1.00 92.19 104 ASN A C 1
ATOM 804 O O . ASN A 1 104 ? -4.101 7.061 18.421 1.00 92.19 104 ASN A O 1
ATOM 808 N N . GLY A 1 105 ? -3.829 5.851 16.565 1.00 92.25 105 GLY A N 1
ATOM 809 C CA . GLY A 1 105 ? -5.232 5.913 16.136 1.00 92.25 105 GLY A CA 1
ATOM 810 C C . GLY A 1 105 ? -5.688 7.244 15.522 1.00 92.25 105 GLY A C 1
ATOM 811 O O . GLY A 1 105 ? -6.737 7.289 14.887 1.00 92.25 105 GLY A O 1
ATOM 812 N N . THR A 1 106 ? -4.890 8.315 15.611 1.00 94.25 106 THR A N 1
ATOM 813 C CA . THR A 1 106 ? -5.197 9.613 14.960 1.00 94.25 106 THR A CA 1
ATOM 814 C C . THR A 1 106 ? -4.652 9.736 13.528 1.00 94.25 106 THR A C 1
ATOM 816 O O . THR A 1 106 ? -4.824 10.766 12.867 1.00 94.25 106 THR A O 1
ATOM 819 N N . GLY A 1 107 ? -3.960 8.705 13.039 1.00 95.69 107 GLY A N 1
ATOM 820 C CA . GLY A 1 107 ? -3.426 8.638 11.681 1.00 95.69 107 GLY A CA 1
ATOM 821 C C . GLY A 1 107 ? -4.458 8.254 10.629 1.00 95.69 107 GLY A C 1
ATOM 822 O O . GLY A 1 107 ? -5.664 8.243 10.879 1.00 95.69 107 GLY A O 1
ATOM 823 N N . TRP A 1 108 ? -3.981 7.937 9.425 1.00 96.19 108 TRP A N 1
ATOM 824 C CA . TRP A 1 108 ? -4.827 7.388 8.362 1.00 96.19 108 TRP A CA 1
ATOM 825 C C . TRP A 1 108 ? -5.399 6.011 8.734 1.00 96.19 108 TRP A C 1
ATOM 827 O O . TRP A 1 108 ? -6.527 5.695 8.365 1.00 96.19 108 TRP A O 1
ATOM 837 N N . LEU A 1 109 ? -4.662 5.232 9.531 1.00 95.81 109 LEU A N 1
ATOM 838 C CA . LEU A 1 109 ? -5.168 4.032 10.185 1.00 95.81 109 LEU A CA 1
ATOM 839 C C . LEU A 1 109 ? -5.810 4.424 11.521 1.00 95.81 109 LEU A C 1
ATOM 841 O O . LEU A 1 109 ? -5.128 4.939 12.408 1.00 95.81 109 LEU A O 1
ATOM 845 N N . LYS A 1 110 ? -7.114 4.175 11.677 1.00 95.44 110 LYS A N 1
ATOM 846 C CA . LYS A 1 110 ? -7.897 4.582 12.863 1.00 95.44 110 LYS A CA 1
ATOM 847 C C . LYS A 1 110 ? -7.777 3.593 14.026 1.00 95.44 110 LYS A C 1
ATOM 849 O O . LYS A 1 110 ? -8.724 3.394 14.772 1.00 95.44 110 LYS A O 1
ATOM 854 N N . ILE A 1 111 ? -6.613 2.965 14.163 1.00 93.38 111 ILE A N 1
ATOM 855 C CA . ILE A 1 111 ? -6.313 1.951 15.177 1.00 93.38 111 ILE A CA 1
ATOM 856 C C . ILE A 1 111 ? -5.108 2.433 15.974 1.00 93.38 111 ILE A C 1
ATOM 858 O O . ILE A 1 111 ? -4.107 2.864 15.394 1.00 93.38 111 ILE A O 1
ATOM 862 N N . ASP A 1 112 ? -5.198 2.369 17.300 1.00 92.06 112 ASP A N 1
ATOM 863 C CA . ASP A 1 112 ? -4.060 2.660 18.166 1.00 92.06 112 ASP A CA 1
ATOM 864 C C . ASP A 1 112 ? -3.082 1.475 18.179 1.00 92.06 112 ASP A C 1
ATOM 866 O O . ASP A 1 112 ? -3.342 0.409 18.737 1.00 92.06 112 ASP A O 1
ATOM 870 N N . LEU A 1 113 ? -1.941 1.678 17.525 1.00 90.81 113 LEU A N 1
ATOM 871 C CA . LEU A 1 113 ? -0.811 0.760 17.449 1.00 90.81 113 LEU A CA 1
ATOM 872 C C . LEU A 1 113 ? 0.376 1.244 18.296 1.00 90.81 113 LEU A C 1
ATOM 874 O O . LEU A 1 113 ? 1.479 0.719 18.151 1.00 90.81 113 LEU A O 1
ATOM 878 N N . SER A 1 114 ? 0.197 2.229 19.181 1.00 86.44 114 SER A N 1
ATOM 879 C CA . SER A 1 114 ? 1.290 2.812 19.978 1.00 86.44 114 SER A CA 1
ATOM 880 C C . SER A 1 114 ? 1.982 1.802 20.903 1.00 86.44 114 SER A C 1
ATOM 882 O O . SER A 1 114 ? 3.172 1.937 21.193 1.00 86.44 114 SER A O 1
ATOM 884 N N . ASN A 1 115 ? 1.268 0.749 21.311 1.00 79.81 115 ASN A N 1
ATOM 885 C CA . ASN A 1 115 ? 1.811 -0.354 22.107 1.00 79.81 115 ASN A CA 1
ATOM 886 C C . ASN A 1 115 ? 2.554 -1.410 21.267 1.00 79.81 115 ASN A C 1
ATOM 888 O O . ASN A 1 115 ? 3.230 -2.280 21.826 1.00 79.81 115 ASN A O 1
ATOM 892 N N . ASN A 1 116 ? 2.479 -1.337 19.933 1.00 72.69 116 ASN A N 1
ATOM 893 C CA . ASN A 1 116 ? 3.192 -2.250 19.051 1.00 72.69 116 ASN A CA 1
ATOM 894 C C . ASN A 1 116 ? 4.702 -1.962 19.108 1.00 72.69 116 ASN A C 1
ATOM 896 O O . ASN A 1 116 ? 5.174 -0.878 18.773 1.00 72.69 116 ASN A O 1
ATOM 900 N N . LYS A 1 117 ? 5.490 -2.958 19.527 1.00 68.94 117 LYS A N 1
ATOM 901 C CA . LYS A 1 117 ? 6.947 -2.820 19.718 1.00 68.94 117 LYS A CA 1
ATOM 902 C C . LYS A 1 117 ? 7.753 -2.862 18.416 1.00 68.94 117 LYS A C 1
ATOM 904 O O . LYS A 1 117 ? 8.982 -2.772 18.455 1.00 68.94 117 LYS A O 1
ATOM 909 N N . THR A 1 118 ? 7.100 -3.017 17.268 1.00 71.19 118 THR A N 1
ATOM 910 C CA . THR A 1 118 ? 7.779 -3.069 15.975 1.00 71.19 118 THR A CA 1
ATOM 911 C C . THR A 1 118 ? 8.190 -1.661 15.564 1.00 71.19 118 THR A C 1
ATOM 913 O O . THR A 1 118 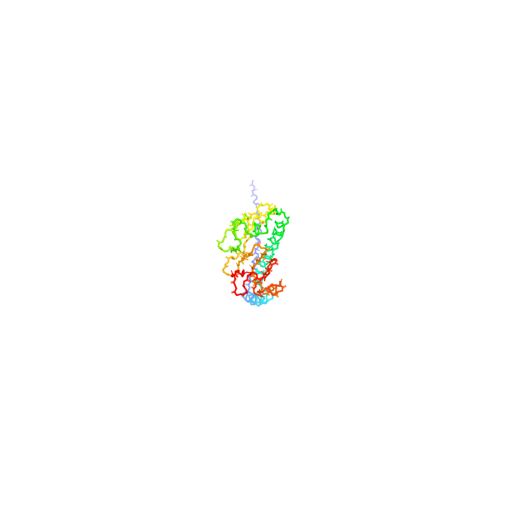? 7.349 -0.830 15.233 1.00 71.19 118 THR A O 1
ATOM 916 N N . ALA A 1 119 ? 9.500 -1.392 15.524 1.00 69.75 119 ALA A N 1
ATOM 917 C CA . ALA A 1 119 ? 10.038 -0.082 15.139 1.00 69.75 119 ALA A CA 1
ATOM 918 C C . ALA A 1 119 ? 9.507 0.421 13.780 1.00 69.75 119 ALA A C 1
ATOM 920 O O . ALA A 1 119 ? 9.343 1.627 13.597 1.00 69.75 119 ALA A O 1
ATOM 921 N N . ALA A 1 120 ? 9.186 -0.502 12.864 1.00 74.75 120 ALA A N 1
ATOM 922 C CA . ALA A 1 120 ? 8.613 -0.213 11.550 1.00 74.75 120 ALA A CA 1
ATOM 923 C C . ALA A 1 120 ? 7.230 0.465 11.599 1.00 74.75 120 ALA A C 1
ATOM 925 O O . ALA A 1 120 ? 6.859 1.121 10.636 1.00 74.75 120 ALA A O 1
ATOM 926 N N . LEU A 1 121 ? 6.490 0.352 12.708 1.00 84.69 121 LEU A N 1
ATOM 927 C CA . LEU A 1 121 ? 5.157 0.945 12.876 1.00 84.69 121 LEU A CA 1
ATOM 928 C C . LEU A 1 121 ? 5.134 2.100 13.882 1.00 84.69 121 LEU A C 1
ATOM 930 O O . LEU A 1 121 ? 4.064 2.556 14.271 1.00 84.69 121 LEU A O 1
ATOM 934 N N . SER A 1 122 ? 6.303 2.615 14.280 1.00 86.25 122 SER A N 1
ATOM 935 C CA . SER A 1 122 ? 6.408 3.856 15.070 1.00 86.25 122 SER A CA 1
ATOM 936 C C . SER A 1 122 ? 5.866 5.089 14.328 1.00 86.25 122 SER A C 1
ATOM 938 O O . SER A 1 122 ? 5.495 6.084 14.944 1.00 86.25 122 SER A O 1
ATOM 940 N N . SER A 1 123 ? 5.793 5.003 13.001 1.00 91.31 123 SER A N 1
ATOM 941 C CA . SER A 1 123 ? 5.116 5.924 12.095 1.00 91.31 123 SER A CA 1
ATOM 942 C C . SER A 1 123 ? 4.445 5.067 11.031 1.00 91.31 123 SER A C 1
ATOM 944 O O . SER A 1 123 ? 5.101 4.195 10.464 1.00 91.31 123 SER A O 1
ATOM 946 N N . LEU A 1 124 ? 3.167 5.308 10.745 1.00 95.38 124 LEU A N 1
ATOM 947 C CA . LEU A 1 124 ? 2.442 4.520 9.754 1.00 95.38 124 LEU A CA 1
ATOM 948 C C . LEU A 1 124 ? 3.121 4.649 8.384 1.00 95.38 124 LEU A C 1
ATOM 950 O O . LEU A 1 124 ? 3.451 5.776 7.974 1.00 95.38 124 LEU A O 1
ATOM 954 N N . PRO A 1 125 ? 3.330 3.530 7.673 1.00 96.06 125 PRO A N 1
ATOM 955 C CA . PRO A 1 125 ? 3.872 3.589 6.333 1.00 96.06 125 PRO A CA 1
ATOM 956 C C . PRO A 1 125 ? 2.865 4.262 5.401 1.00 96.06 125 PRO A C 1
ATOM 958 O O . PRO A 1 125 ? 1.659 4.323 5.660 1.00 96.06 125 PRO A O 1
ATOM 961 N N . VAL A 1 126 ? 3.392 4.800 4.312 1.00 97.06 126 VAL A N 1
ATOM 962 C CA . VAL A 1 126 ? 2.619 5.283 3.173 1.00 97.06 126 VAL A CA 1
ATOM 963 C C . VAL A 1 126 ? 3.344 4.825 1.922 1.00 97.06 126 VAL A C 1
ATOM 965 O O . VAL A 1 126 ? 4.563 4.654 1.953 1.00 97.06 126 VAL A O 1
ATOM 968 N N . ASP A 1 127 ? 2.597 4.695 0.837 1.00 96.94 127 ASP A N 1
ATOM 969 C CA . ASP A 1 127 ? 3.144 4.481 -0.496 1.00 96.94 127 ASP A CA 1
ATOM 970 C C . ASP A 1 127 ? 4.289 5.464 -0.821 1.00 96.94 127 ASP A C 1
ATOM 972 O O . ASP A 1 127 ? 4.234 6.630 -0.431 1.00 96.94 127 ASP A O 1
ATOM 976 N N . GLU A 1 128 ? 5.333 5.052 -1.544 1.00 95.62 128 GLU A N 1
ATOM 977 C CA . GLU A 1 128 ? 6.442 5.964 -1.862 1.00 95.62 128 GLU A CA 1
ATOM 978 C C . GLU A 1 128 ? 6.048 7.118 -2.790 1.00 95.62 128 GLU A C 1
ATOM 980 O O . GLU A 1 128 ? 6.713 8.156 -2.792 1.00 95.62 128 GLU A O 1
ATOM 985 N N . ILE A 1 129 ? 5.001 6.937 -3.595 1.00 96.94 129 ILE A N 1
ATOM 986 C CA . ILE A 1 129 ? 4.428 7.975 -4.452 1.00 96.94 129 ILE A CA 1
ATOM 987 C C . ILE A 1 129 ? 3.355 8.753 -3.675 1.00 96.94 129 ILE A C 1
ATOM 989 O O . ILE A 1 129 ? 3.357 9.983 -3.723 1.00 96.94 129 ILE A O 1
ATOM 993 N N . ASN A 1 130 ? 2.490 8.051 -2.931 1.00 97.00 130 ASN A N 1
ATOM 994 C CA . ASN A 1 130 ? 1.411 8.605 -2.095 1.00 97.00 130 ASN A CA 1
ATOM 995 C C . ASN A 1 130 ? 0.591 9.700 -2.798 1.00 97.00 130 ASN A C 1
ATOM 997 O O . ASN A 1 130 ? 0.528 10.844 -2.339 1.00 97.00 130 ASN A O 1
ATOM 1001 N N . ASP A 1 131 ? -0.022 9.349 -3.926 1.00 96.62 131 ASP A N 1
ATOM 1002 C CA . ASP A 1 131 ? -0.826 10.250 -4.754 1.00 96.62 131 ASP A CA 1
ATOM 1003 C C . ASP A 1 131 ? -2.276 9.756 -4.913 1.00 96.62 131 ASP A C 1
ATOM 1005 O O . ASP A 1 131 ? -2.729 8.849 -4.220 1.00 96.62 131 ASP A O 1
ATOM 1009 N N . ALA A 1 132 ? -3.042 10.357 -5.828 1.00 93.69 132 ALA A N 1
ATOM 1010 C CA . ALA A 1 132 ? -4.436 9.979 -6.068 1.00 93.69 132 ALA A CA 1
ATOM 1011 C C . ALA A 1 132 ? -4.630 8.523 -6.546 1.00 93.69 132 ALA A C 1
ATOM 1013 O O . ALA A 1 132 ? -5.740 8.007 -6.457 1.00 93.69 132 ALA A O 1
ATOM 1014 N N . THR A 1 133 ? -3.586 7.863 -7.051 1.00 94.56 133 THR A N 1
ATOM 1015 C CA . THR A 1 133 ? -3.632 6.480 -7.553 1.00 94.56 133 THR A CA 1
ATOM 1016 C C . THR A 1 133 ? -2.987 5.512 -6.569 1.00 94.56 133 THR A C 1
ATOM 1018 O O . THR A 1 133 ? -3.580 4.487 -6.239 1.00 94.56 133 THR A O 1
ATOM 1021 N N . TYR A 1 134 ? -1.786 5.848 -6.100 1.00 96.81 134 TYR A N 1
ATOM 1022 C CA . TYR A 1 134 ? -0.945 4.993 -5.273 1.00 96.81 134 TYR A CA 1
ATOM 1023 C C . TYR A 1 134 ? -0.961 5.502 -3.838 1.00 96.81 134 TYR A C 1
ATOM 1025 O O . TYR A 1 134 ? -0.197 6.391 -3.474 1.00 96.81 134 TYR A O 1
ATOM 1033 N N . HIS A 1 135 ? -1.884 4.976 -3.042 1.00 96.88 135 HIS A N 1
ATOM 1034 C CA . HIS A 1 135 ? -2.054 5.305 -1.631 1.00 96.88 135 HIS A CA 1
ATOM 1035 C C . HIS A 1 135 ? -2.764 4.161 -0.908 1.00 96.88 135 HIS A C 1
ATOM 1037 O O . HIS A 1 135 ? -3.302 3.253 -1.545 1.00 96.88 135 HIS A O 1
ATOM 1043 N N . TYR A 1 136 ? -2.798 4.239 0.420 1.00 97.56 136 TYR A N 1
ATOM 1044 C CA . TYR A 1 136 ? -3.562 3.328 1.262 1.00 97.56 136 TYR A CA 1
ATOM 1045 C C . TYR A 1 136 ? -4.873 3.991 1.687 1.00 97.56 136 TYR A C 1
ATOM 1047 O O . TYR A 1 136 ? -4.885 5.141 2.143 1.00 97.56 136 TYR A O 1
ATOM 1055 N N . THR A 1 137 ? -5.976 3.264 1.528 1.00 96.69 137 THR A N 1
ATOM 1056 C CA . THR A 1 137 ? -7.303 3.656 2.027 1.00 96.69 137 THR A CA 1
ATOM 1057 C C . THR A 1 137 ? -7.734 2.663 3.084 1.00 96.69 137 THR A C 1
ATOM 1059 O O . THR A 1 137 ? -7.713 1.475 2.803 1.00 96.69 137 THR A O 1
ATOM 1062 N N . TYR A 1 138 ? -8.133 3.139 4.261 1.00 97.00 138 TYR A N 1
ATOM 1063 C CA . TYR A 1 138 ? -8.675 2.322 5.347 1.00 97.00 138 TYR A CA 1
ATOM 1064 C C . TYR A 1 138 ? -10.167 2.601 5.535 1.00 97.00 138 TYR A C 1
ATOM 1066 O O . TYR A 1 138 ? -10.563 3.770 5.579 1.00 97.00 138 TYR A O 1
ATOM 1074 N N . CYS A 1 139 ? -10.966 1.552 5.723 1.00 96.31 139 CYS A N 1
ATOM 1075 C CA . CYS A 1 139 ? -12.372 1.629 6.120 1.00 96.31 139 CYS A CA 1
ATOM 1076 C C . CYS A 1 139 ? -12.676 0.614 7.227 1.00 96.31 139 CYS A C 1
ATOM 1078 O O . CYS A 1 139 ? -12.132 -0.489 7.237 1.00 96.31 139 CYS A O 1
ATOM 1080 N N . SER A 1 140 ? -13.582 0.972 8.136 1.00 95.81 140 SER A N 1
ATOM 1081 C CA . SER A 1 140 ? -14.159 0.046 9.109 1.00 95.81 140 SER A CA 1
ATOM 1082 C C . SER A 1 140 ? -15.613 0.395 9.427 1.00 95.81 140 SER A C 1
ATOM 1084 O O . SER A 1 140 ? -15.957 1.566 9.595 1.00 95.81 140 SER A O 1
ATOM 1086 N N . ASP A 1 141 ? -16.455 -0.632 9.549 1.00 94.75 141 ASP A N 1
ATOM 1087 C CA . ASP A 1 141 ? -17.844 -0.547 10.030 1.00 94.75 141 ASP A CA 1
ATOM 1088 C C . ASP A 1 141 ? -17.944 -0.650 11.574 1.00 94.75 141 ASP A C 1
ATOM 1090 O O . ASP A 1 141 ? -19.040 -0.711 12.129 1.00 94.75 141 ASP A O 1
ATOM 1094 N N . GLY A 1 142 ? -16.804 -0.685 12.279 1.00 92.25 142 GLY A N 1
ATOM 1095 C CA . GLY A 1 142 ? -16.707 -0.907 13.726 1.00 92.25 142 GLY A CA 1
ATOM 1096 C C . GLY A 1 142 ? -16.641 -2.382 14.143 1.00 92.25 142 GLY A C 1
ATOM 1097 O O . GLY A 1 142 ? -16.451 -2.684 15.319 1.00 92.25 142 GLY A O 1
ATOM 1098 N N . LYS A 1 143 ? -16.765 -3.322 13.206 1.00 92.44 143 LYS A N 1
ATOM 1099 C CA . LYS A 1 143 ? -16.645 -4.767 13.449 1.00 92.44 143 LYS A CA 1
ATOM 1100 C C . LYS A 1 143 ? -15.618 -5.420 12.531 1.00 92.44 143 LYS A C 1
ATOM 1102 O O . LYS A 1 143 ? -14.876 -6.300 12.959 1.00 92.44 143 LYS A O 1
ATOM 1107 N N . ASN A 1 144 ? -15.607 -4.991 11.284 1.00 94.75 144 ASN A N 1
ATOM 1108 C CA . ASN A 1 144 ? -14.759 -5.423 10.206 1.00 94.75 144 ASN 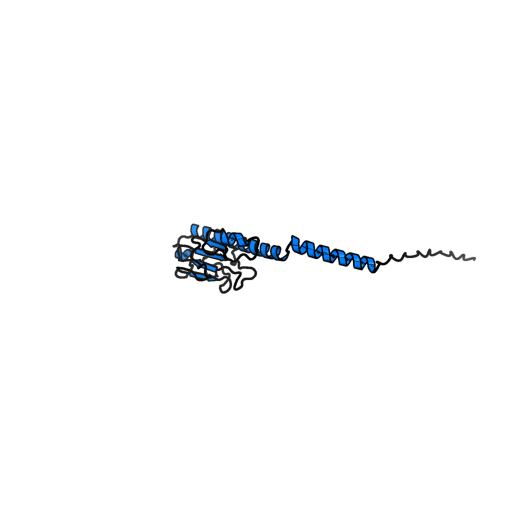A CA 1
ATOM 1109 C C . ASN A 1 144 ? -13.916 -4.248 9.717 1.00 94.75 144 ASN A C 1
ATOM 1111 O O . ASN A 1 144 ? -14.242 -3.081 9.952 1.00 94.75 144 ASN A O 1
ATOM 1115 N N . TRP A 1 145 ? -12.833 -4.555 9.017 1.00 96.38 145 TRP A N 1
ATOM 1116 C CA . TRP A 1 145 ? -11.982 -3.548 8.406 1.00 96.38 145 TRP A CA 1
ATOM 1117 C C . TRP A 1 145 ? -11.444 -4.011 7.059 1.00 96.38 145 TRP A C 1
ATOM 1119 O O . TRP A 1 145 ? -11.339 -5.213 6.804 1.00 96.38 145 TRP A O 1
ATOM 1129 N N . GLU A 1 146 ? -11.062 -3.032 6.249 1.00 97.31 146 GLU A N 1
ATOM 1130 C CA . GLU A 1 146 ? -10.466 -3.218 4.934 1.00 97.31 146 GLU A CA 1
ATOM 1131 C C . GLU A 1 146 ? -9.418 -2.138 4.656 1.00 97.31 146 GLU A C 1
ATOM 1133 O O . GLU A 1 146 ? -9.591 -0.973 5.037 1.00 97.31 146 GLU A O 1
ATOM 1138 N N . ILE A 1 147 ? -8.327 -2.528 3.995 1.00 97.69 147 ILE A N 1
ATOM 1139 C CA . ILE A 1 147 ? -7.330 -1.630 3.424 1.00 97.69 147 ILE A CA 1
ATOM 1140 C C . ILE A 1 147 ? -7.110 -1.975 1.957 1.00 97.69 147 ILE A C 1
ATOM 1142 O O . ILE A 1 147 ? -6.722 -3.101 1.642 1.00 97.69 147 ILE A O 1
ATOM 1146 N N . ASN A 1 148 ? -7.228 -0.958 1.101 1.00 97.25 148 ASN A N 1
ATOM 1147 C CA . ASN A 1 148 ? -6.958 -1.073 -0.330 1.00 97.25 148 ASN A CA 1
ATOM 1148 C C . ASN A 1 148 ? -5.684 -0.319 -0.715 1.00 97.25 148 ASN A C 1
ATOM 1150 O O . ASN A 1 148 ? -5.439 0.801 -0.252 1.00 97.25 148 ASN A O 1
ATOM 1154 N N . ALA A 1 149 ? -4.916 -0.915 -1.626 1.00 97.00 149 ALA A N 1
ATOM 1155 C CA . ALA A 1 149 ? -3.768 -0.312 -2.300 1.00 97.00 149 ALA A CA 1
ATOM 1156 C C . ALA A 1 149 ? -3.789 -0.637 -3.801 1.00 97.00 149 ALA A C 1
ATOM 1158 O O . ALA A 1 149 ? -4.445 -1.580 -4.221 1.00 97.00 149 ALA A O 1
ATOM 1159 N N . VAL A 1 150 ? -3.060 0.110 -4.633 1.00 96.81 150 VAL A N 1
ATOM 1160 C CA . VAL A 1 150 ? -2.856 -0.244 -6.054 1.00 96.81 150 VAL A CA 1
ATOM 1161 C C . VAL A 1 150 ? -1.435 -0.754 -6.240 1.00 96.81 150 VAL A C 1
ATOM 1163 O O . VAL A 1 150 ? -0.487 -0.083 -5.835 1.00 96.81 150 VAL A O 1
ATOM 1166 N N . LEU A 1 151 ? -1.286 -1.907 -6.893 1.00 97.81 151 LEU A N 1
ATOM 1167 C CA . LEU A 1 151 ? 0.012 -2.415 -7.338 1.00 97.81 151 LEU A CA 1
ATOM 1168 C C . LEU A 1 151 ? 0.332 -1.881 -8.740 1.00 97.81 151 LEU A C 1
ATOM 1170 O O . LEU A 1 151 ? -0.517 -1.864 -9.630 1.00 97.81 151 LEU A O 1
ATOM 1174 N N . GLU A 1 152 ? 1.560 -1.413 -8.930 1.00 97.06 152 GLU A N 1
ATOM 1175 C CA . GLU A 1 152 ? 1.998 -0.685 -10.127 1.00 97.06 152 GLU A CA 1
ATOM 1176 C C . GLU A 1 152 ? 2.582 -1.600 -11.219 1.00 97.06 152 GLU A C 1
ATOM 1178 O O . GLU A 1 152 ? 2.530 -1.287 -12.416 1.00 97.06 152 GLU A O 1
ATOM 1183 N N . SER A 1 153 ? 3.207 -2.698 -10.798 1.00 97.06 153 SER A N 1
ATOM 1184 C CA . SER A 1 153 ? 3.905 -3.679 -11.628 1.00 97.06 153 SER A CA 1
ATOM 1185 C C . SER A 1 153 ? 2.917 -4.506 -12.435 1.00 97.06 153 SER A C 1
ATOM 1187 O O . SER A 1 153 ? 2.001 -5.114 -11.881 1.00 97.06 153 SER A O 1
ATOM 1189 N N . GLU A 1 154 ? 3.160 -4.647 -13.735 1.00 95.06 154 GLU A N 1
ATOM 1190 C CA . GLU A 1 154 ? 2.406 -5.584 -14.572 1.00 95.06 154 GLU A CA 1
ATOM 1191 C C . GLU A 1 154 ? 2.559 -7.027 -14.068 1.00 95.06 154 GLU A C 1
ATOM 1193 O O . GLU A 1 154 ? 1.651 -7.846 -14.212 1.00 95.06 154 GLU A O 1
ATOM 1198 N N . LYS A 1 155 ? 3.702 -7.356 -13.450 1.00 94.88 155 LYS A N 1
ATOM 1199 C CA . LYS A 1 155 ? 3.949 -8.684 -12.873 1.00 94.88 155 LYS A CA 1
ATOM 1200 C C . LYS A 1 155 ? 3.205 -8.941 -11.566 1.00 94.88 155 LYS A C 1
ATOM 1202 O O . LYS A 1 155 ? 2.957 -10.109 -11.273 1.00 94.88 155 LYS A O 1
ATOM 1207 N N . GLN A 1 156 ? 2.884 -7.912 -10.782 1.00 96.88 156 GLN A N 1
ATOM 1208 C CA . GLN A 1 156 ? 2.150 -8.062 -9.514 1.00 96.88 156 GLN A CA 1
ATOM 1209 C C . GLN A 1 156 ? 0.678 -7.674 -9.624 1.00 96.88 156 GLN A C 1
ATOM 1211 O O . GLN A 1 156 ? -0.098 -8.081 -8.768 1.00 96.88 156 GLN A O 1
ATOM 1216 N N . ALA A 1 157 ? 0.266 -7.008 -10.705 1.00 96.25 157 ALA A N 1
ATOM 1217 C CA . ALA A 1 157 ? -1.131 -6.699 -10.986 1.00 96.25 157 ALA A CA 1
ATOM 1218 C C . ALA A 1 157 ? -2.094 -7.898 -10.839 1.00 96.25 157 ALA A C 1
ATOM 1220 O O . ALA A 1 157 ? -3.172 -7.696 -10.288 1.00 96.25 157 ALA A O 1
ATOM 1221 N N . PRO A 1 158 ? -1.741 -9.149 -11.216 1.00 97.44 158 PRO A N 1
ATOM 1222 C CA . PRO A 1 158 ? -2.631 -10.295 -11.004 1.00 97.44 158 PRO A CA 1
ATOM 1223 C C . PRO A 1 158 ? -2.987 -10.580 -9.536 1.00 97.44 158 PRO A C 1
ATOM 1225 O O . PRO A 1 158 ? -3.990 -11.246 -9.286 1.00 97.44 158 PRO A O 1
ATOM 1228 N N . LEU A 1 159 ? -2.190 -10.096 -8.574 1.00 97.62 159 LEU A N 1
ATOM 1229 C CA . LEU A 1 159 ? -2.478 -10.252 -7.146 1.00 97.62 159 LEU A CA 1
ATOM 1230 C C . LEU A 1 159 ? -3.746 -9.491 -6.737 1.00 97.62 159 LEU A C 1
ATOM 1232 O O . LEU A 1 159 ? -4.488 -10.010 -5.917 1.00 97.62 159 LEU A O 1
ATOM 1236 N N . MET A 1 160 ? -4.021 -8.338 -7.361 1.00 96.81 160 MET A N 1
ATOM 1237 C CA . MET A 1 160 ? -5.231 -7.530 -7.125 1.00 96.81 160 MET A CA 1
ATOM 1238 C C . MET A 1 160 ? -6.520 -8.243 -7.554 1.00 96.81 160 MET A C 1
ATOM 1240 O O . MET A 1 160 ? -7.590 -7.965 -7.054 1.00 96.81 160 MET A O 1
ATOM 1244 N N . GLY A 1 161 ? -6.441 -9.182 -8.501 1.00 96.00 161 GLY A N 1
ATOM 1245 C CA . GLY A 1 161 ? -7.600 -9.986 -8.910 1.00 96.00 161 GLY A CA 1
ATOM 1246 C C . GLY A 1 161 ? -7.710 -11.335 -8.198 1.00 96.00 161 GLY A C 1
ATOM 1247 O O . GLY A 1 161 ? -8.570 -12.137 -8.555 1.00 96.00 161 GLY A O 1
ATOM 1248 N N . SER A 1 162 ? -6.786 -11.645 -7.281 1.00 96.25 162 SER A N 1
ATOM 1249 C CA . SER A 1 162 ? -6.643 -12.977 -6.668 1.00 96.25 162 SER A CA 1
ATOM 1250 C C . SER A 1 162 ? -6.626 -12.948 -5.136 1.00 96.25 162 SER A C 1
ATOM 1252 O O . SER A 1 162 ? -6.376 -13.981 -4.517 1.00 96.25 162 SER A O 1
ATOM 1254 N N . ASP A 1 163 ? -6.856 -11.790 -4.524 1.00 95.06 163 ASP A N 1
ATOM 1255 C CA . ASP A 1 163 ? -6.895 -11.586 -3.070 1.00 95.06 163 ASP A CA 1
ATOM 1256 C C . ASP A 1 163 ? -8.252 -11.943 -2.438 1.00 95.06 163 ASP A C 1
ATOM 1258 O O . ASP A 1 163 ? -8.333 -12.153 -1.229 1.00 95.06 163 ASP A O 1
ATOM 1262 N N . GLY A 1 164 ? -9.290 -12.118 -3.261 1.00 94.88 164 GLY A N 1
ATOM 1263 C CA . GLY A 1 164 ? -10.623 -12.545 -2.839 1.00 94.88 164 GLY A CA 1
ATOM 1264 C C . GLY A 1 164 ? -11.569 -11.398 -2.488 1.00 94.88 164 GLY A C 1
ATOM 1265 O O . GLY A 1 164 ? -12.632 -11.674 -1.927 1.00 94.88 164 GLY A O 1
ATOM 1266 N N . GLY A 1 165 ? -11.193 -10.156 -2.803 1.00 94.88 165 GLY A N 1
ATOM 1267 C CA . GLY A 1 165 ? -12.020 -8.978 -2.578 1.00 94.88 165 GLY A CA 1
ATOM 1268 C C . GLY A 1 165 ? -12.980 -8.639 -3.720 1.00 94.88 165 GLY A C 1
ATOM 1269 O O . GLY A 1 165 ? -13.315 -9.486 -4.561 1.00 94.88 165 GLY A O 1
ATOM 1270 N N . ASN A 1 166 ? -13.514 -7.418 -3.692 1.00 94.75 166 ASN A N 1
ATOM 1271 C CA . ASN A 1 166 ? -14.558 -6.947 -4.597 1.00 94.75 166 ASN A CA 1
ATOM 1272 C C . ASN A 1 166 ? -14.046 -6.040 -5.737 1.00 94.75 166 ASN A C 1
ATOM 1274 O O . ASN A 1 166 ? -14.817 -5.778 -6.672 1.00 94.75 166 ASN A O 1
ATOM 1278 N N . ASP A 1 167 ? -12.787 -5.593 -5.705 1.00 94.81 167 ASP A N 1
ATOM 1279 C CA . ASP A 1 167 ? -12.183 -4.703 -6.699 1.00 94.81 167 ASP A CA 1
ATOM 1280 C C . ASP A 1 167 ? -10.887 -5.285 -7.279 1.00 94.81 167 ASP A C 1
ATOM 1282 O O . ASP A 1 167 ? -9.791 -5.080 -6.772 1.00 94.81 167 ASP A O 1
ATOM 1286 N N . ASN A 1 168 ? -10.992 -5.899 -8.462 1.00 95.31 168 ASN A N 1
ATOM 1287 C CA . ASN A 1 168 ? -9.845 -6.477 -9.178 1.00 95.31 168 ASN A CA 1
ATOM 1288 C C . ASN A 1 168 ? -8.743 -5.461 -9.570 1.00 95.31 168 ASN A C 1
ATOM 1290 O O . ASN A 1 168 ? -7.722 -5.858 -10.142 1.00 95.31 168 ASN A O 1
ATOM 1294 N N . ALA A 1 169 ? -8.960 -4.155 -9.369 1.00 94.81 169 ALA A N 1
ATOM 1295 C CA . ALA A 1 169 ? -7.970 -3.101 -9.585 1.00 94.81 169 ALA A CA 1
ATOM 1296 C C . ALA A 1 169 ? -7.303 -2.615 -8.284 1.00 94.81 169 ALA A C 1
ATOM 1298 O O . ALA A 1 169 ? -6.516 -1.658 -8.325 1.00 94.81 169 ALA A O 1
ATOM 1299 N N . LYS A 1 170 ? -7.605 -3.244 -7.146 1.00 95.56 170 LYS A N 1
ATOM 1300 C CA . LYS A 1 170 ? -7.022 -2.966 -5.835 1.00 95.56 170 LYS A CA 1
ATOM 1301 C C . LYS A 1 170 ? -6.497 -4.258 -5.232 1.00 95.56 170 LYS A C 1
ATOM 1303 O O . LYS A 1 170 ? -7.016 -5.325 -5.486 1.00 95.56 170 LYS A O 1
ATOM 1308 N N . TYR A 1 171 ? -5.412 -4.147 -4.481 1.00 97.56 171 TYR A N 1
ATOM 1309 C CA . TYR A 1 171 ? -4.983 -5.198 -3.580 1.00 97.56 171 TYR A CA 1
ATOM 1310 C C . TYR A 1 171 ? -5.635 -4.936 -2.228 1.00 97.56 171 TYR A C 1
ATOM 1312 O O . TYR A 1 171 ? -5.399 -3.877 -1.633 1.00 97.56 171 TYR A O 1
ATOM 1320 N N . GLU A 1 172 ? -6.448 -5.882 -1.787 1.00 97.19 172 GLU A N 1
ATOM 1321 C CA . GLU A 1 172 ? -7.386 -5.737 -0.681 1.00 97.19 172 GLU A CA 1
ATOM 1322 C C . GLU A 1 172 ? -6.967 -6.663 0.468 1.00 97.19 172 GLU A C 1
ATOM 1324 O O . GLU A 1 172 ? -6.729 -7.862 0.299 1.00 97.19 172 GLU A O 1
ATOM 1329 N N . ILE A 1 173 ? -6.828 -6.097 1.667 1.00 97.88 173 ILE A N 1
ATOM 1330 C CA . ILE A 1 173 ? -6.572 -6.854 2.896 1.00 97.88 173 ILE A CA 1
ATOM 1331 C C . ILE A 1 173 ? -7.554 -6.421 3.977 1.00 97.88 173 ILE A C 1
ATOM 1333 O O . ILE A 1 173 ? -7.892 -5.250 4.088 1.00 97.88 173 ILE A O 1
ATOM 1337 N N . GLY A 1 174 ? -7.993 -7.349 4.817 1.00 96.69 174 GLY A N 1
ATOM 1338 C CA . GLY A 1 174 ? -9.015 -7.028 5.803 1.00 96.69 174 GLY A CA 1
ATOM 1339 C C . GLY A 1 174 ? -9.698 -8.255 6.369 1.00 96.69 174 GLY A C 1
ATOM 1340 O O . GLY A 1 174 ? -9.325 -9.391 6.063 1.00 96.69 174 GLY A O 1
ATOM 1341 N N . SER A 1 175 ? -10.694 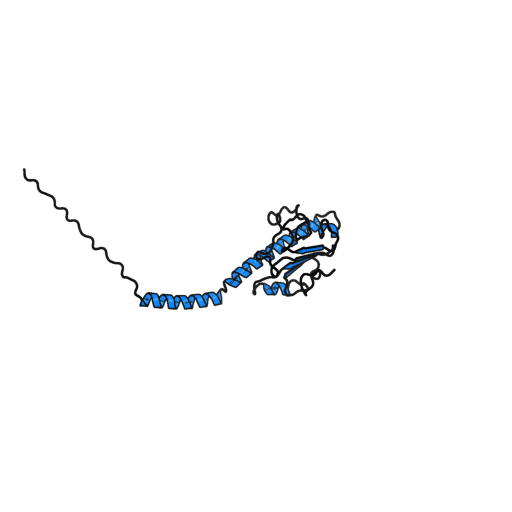-8.015 7.215 1.00 95.62 175 SER A N 1
ATOM 1342 C CA . SER A 1 175 ? -11.617 -9.047 7.694 1.00 95.62 175 SER A CA 1
ATOM 1343 C C . SER A 1 175 ? -12.890 -9.138 6.846 1.00 95.62 175 SER A C 1
ATOM 1345 O O . SER A 1 175 ? -13.538 -10.181 6.848 1.00 95.62 175 SER A O 1
ATOM 1347 N N . ASP A 1 176 ? -13.234 -8.069 6.125 1.00 95.50 176 ASP A N 1
ATOM 1348 C CA . ASP A 1 176 ? -14.290 -8.023 5.112 1.00 95.50 176 ASP A CA 1
ATOM 1349 C C . ASP A 1 176 ? -13.778 -7.180 3.940 1.00 95.50 176 ASP A C 1
ATOM 1351 O O . ASP A 1 176 ? -13.478 -6.006 4.125 1.00 95.50 176 ASP A O 1
ATOM 1355 N N . LEU A 1 177 ? -13.636 -7.796 2.765 1.00 96.00 177 LEU A N 1
ATOM 1356 C CA . LEU A 1 177 ? -13.065 -7.180 1.559 1.00 96.00 177 LEU A CA 1
ATOM 1357 C C . LEU A 1 177 ? -14.151 -6.570 0.653 1.00 96.00 177 LEU A C 1
ATOM 1359 O O . LEU A 1 177 ? -1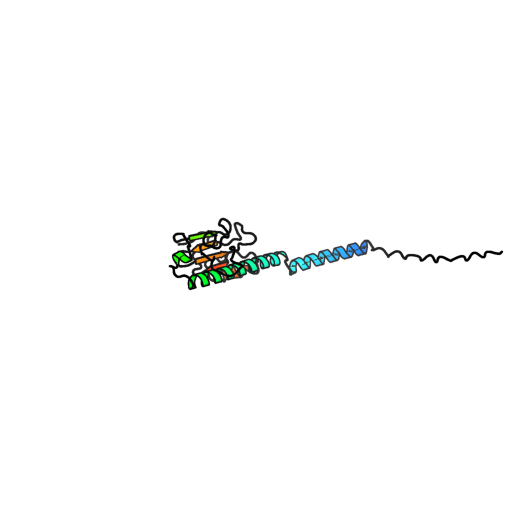4.116 -6.685 -0.573 1.00 96.00 177 LEU A O 1
ATOM 1363 N N . THR A 1 178 ? -15.229 -6.081 1.268 1.00 95.06 178 THR A N 1
ATOM 1364 C CA . THR A 1 178 ? -16.362 -5.468 0.563 1.00 95.06 178 THR A CA 1
ATOM 1365 C C . THR A 1 178 ? -16.756 -4.098 1.115 1.00 95.06 178 THR A C 1
ATOM 1367 O O . THR A 1 178 ? -17.668 -3.446 0.584 1.00 95.06 178 THR A O 1
ATOM 1370 N N . LEU A 1 179 ? -16.054 -3.646 2.158 1.00 95.25 179 LEU A N 1
ATOM 1371 C CA . LEU A 1 179 ? -16.279 -2.375 2.833 1.00 95.25 179 LEU A CA 1
ATOM 1372 C C . LEU A 1 179 ? -15.838 -1.191 1.986 1.00 95.25 179 LEU A C 1
ATOM 1374 O O . LEU A 1 179 ? -16.326 -0.097 2.219 1.00 95.25 179 LEU A O 1
ATOM 1378 N N . ILE A 1 180 ? -14.941 -1.348 1.020 1.00 94.88 180 ILE A N 1
ATOM 1379 C CA . ILE A 1 180 ? -14.570 -0.321 0.051 1.00 94.88 180 ILE A CA 1
ATOM 1380 C C . ILE A 1 180 ? -15.295 -0.628 -1.258 1.00 94.88 180 ILE A C 1
ATOM 1382 O O . ILE A 1 180 ? -15.324 -1.752 -1.743 1.00 94.88 180 ILE A O 1
ATOM 1386 N N . SER A 1 181 ? -15.954 0.375 -1.840 1.00 90.31 181 SER A N 1
ATOM 1387 C CA . SER A 1 181 ? -16.652 0.199 -3.113 1.00 90.31 181 SER A CA 1
ATOM 1388 C C . SER A 1 181 ? -15.680 -0.065 -4.258 1.00 90.31 181 SER A C 1
ATOM 1390 O O . SER A 1 181 ? -14.741 0.708 -4.454 1.00 90.31 181 SER A O 1
ATOM 1392 N N . SER A 1 182 ? -16.011 -1.041 -5.108 1.00 84.19 182 SER A N 1
ATOM 1393 C CA . SER A 1 182 ? -15.284 -1.347 -6.350 1.00 84.19 182 SER A CA 1
ATOM 1394 C C . SER A 1 182 ? -15.335 -0.244 -7.415 1.00 84.19 182 SER A C 1
ATOM 1396 O O . SER A 1 182 ? -14.662 -0.312 -8.440 1.00 84.19 182 SER A O 1
ATOM 1398 N N . THR A 1 183 ? -16.135 0.808 -7.193 1.00 75.25 183 THR A N 1
ATOM 1399 C CA . THR A 1 183 ? -16.094 2.047 -7.998 1.00 75.25 183 THR A CA 1
ATOM 1400 C C . THR A 1 183 ? -15.191 3.134 -7.402 1.00 75.25 183 THR A C 1
ATOM 1402 O O . THR A 1 183 ? -15.070 4.211 -7.986 1.00 75.25 183 THR A O 1
ATOM 1405 N N . GLY A 1 184 ? -14.505 2.833 -6.294 1.00 60.84 184 GLY A N 1
ATOM 1406 C CA . GLY A 1 184 ? -13.387 3.596 -5.747 1.00 60.84 184 GLY A CA 1
ATOM 1407 C C . GLY A 1 184 ? -13.677 4.310 -4.425 1.00 60.84 184 GLY A C 1
ATOM 1408 O O . GLY A 1 184 ? -14.550 5.173 -4.358 1.00 60.84 184 GLY A O 1
ATOM 1409 N N . GLY A 1 185 ? -12.868 4.011 -3.398 1.00 63.41 185 GLY A N 1
ATOM 1410 C CA . GLY A 1 185 ? -12.526 4.867 -2.241 1.00 63.41 185 GLY A CA 1
ATOM 1411 C C . GLY A 1 185 ? -13.653 5.310 -1.294 1.00 63.41 185 GLY A C 1
ATOM 1412 O O . GLY A 1 185 ? -13.387 5.940 -0.268 1.00 63.41 185 GLY A O 1
ATOM 1413 N N . VAL A 1 186 ? -14.911 5.021 -1.621 1.00 79.75 186 VAL A N 1
ATOM 1414 C CA . VAL A 1 186 ? -16.064 5.230 -0.746 1.00 79.75 186 VAL A CA 1
ATOM 1415 C C . VAL A 1 186 ? -16.271 3.955 0.047 1.00 79.75 186 VAL A C 1
ATOM 1417 O O . VAL A 1 186 ? -16.408 2.884 -0.540 1.00 79.75 186 VAL A O 1
ATOM 1420 N N . CYS A 1 187 ? -16.301 4.078 1.369 1.00 86.81 187 CYS A N 1
ATOM 1421 C CA . CYS A 1 187 ? -16.634 2.948 2.208 1.00 86.81 187 CYS A CA 1
ATOM 1422 C C . CYS A 1 187 ? -18.147 2.658 2.121 1.00 86.81 187 CYS A C 1
ATOM 1424 O O . CYS A 1 187 ? -18.959 3.571 2.305 1.00 86.81 187 CYS A O 1
ATOM 1426 N N . ASN A 1 188 ? -18.512 1.414 1.840 1.00 82.44 188 ASN A N 1
ATOM 1427 C CA . ASN A 1 188 ? -19.857 0.875 1.925 1.00 82.44 188 ASN A CA 1
ATOM 1428 C C . ASN A 1 188 ? -20.104 0.430 3.371 1.00 82.44 188 ASN A C 1
ATOM 1430 O O . ASN A 1 188 ? -19.386 -0.426 3.885 1.00 82.44 188 ASN A O 1
ATOM 1434 N N . PHE A 1 189 ? -21.106 1.020 4.015 1.00 78.25 189 PHE A N 1
ATOM 1435 C CA . PHE A 1 189 ? -21.546 0.665 5.363 1.00 78.25 189 PHE A CA 1
ATOM 1436 C C . PHE A 1 189 ? -23.032 0.315 5.337 1.00 78.25 189 PHE A C 1
ATOM 1438 O O . PHE A 1 189 ? -23.769 0.986 4.572 1.00 78.25 189 PHE A O 1
#

Sequence (189 aa):
MRRTALGYNLLYQKKRSPLGFTLVELLVVIAVMVVLVVMVMVFLNPFEQVKRTRDANRLTDLALIKQAIDISSEEATGSAEQILCHDTTAPCRGFSTSDSKSNNGTGWLKIDLSNNKTAALSSLPVDEINDATYHYTYCSDGKNWEINAVLESEKQAPLMGSDGGNDNAKYEIGSDLTLISSTGGVCNF